Protein AF-A0A8T3X4K1-F1 (afdb_monomer_lite)

pLDDT: mean 90.36, std 9.21, range [48.78, 97.5]

Secondary structure (DSSP, 8-state):
--HHHHHHHHHHHHHHHIIIIIITGGGG-HHHHHHHHHHHHHHHHHHHHTSTT---HHHHHHHHHHHHHHHHHHHHHHHHHHHTT-S-SHHHHHHHHHHHHHHHHHHHHHHHHHHTT-TTHHHHT-HHHHHHHHHHHHHHHTTSS---HHHHHHHHHTHHHHHHHHHHHHHHSPPPHHHHHHHHTSHHHHHHTT-

Radius of gyration: 19.65 Å; chains: 1; bounding box: 55×34×70 Å

Foldseek 3Di:
DPVVVVVVVLVVVLQCCVPPPLQCLLVVDPLSCVLQVVLVVLLVCCCQQNQLVFHDLVNLLVLLVSLQVLLVSLVVLLVVCVVVVVDDDPVSSVVSNVVSVVSNVLSVVSNVCSVVVNPVSRVVRRSLVVSLVSSLCSCCSNVVDPDDPSSVCSSVVCSVVSVVVSVVVSVVDDRDPNNVVCVCPPVVNVVVVVD

Structure (mmCIF, N/CA/C/O backbone):
data_AF-A0A8T3X4K1-F1
#
_entry.id   AF-A0A8T3X4K1-F1
#
loop_
_atom_site.group_PDB
_atom_site.id
_atom_site.type_symbol
_atom_site.label_atom_id
_atom_site.label_alt_id
_atom_site.label_comp_id
_atom_site.label_asym_id
_atom_site.label_entity_id
_atom_site.label_seq_id
_atom_site.pdbx_PDB_ins_code
_atom_site.Cartn_x
_atom_site.Cartn_y
_atom_site.Cartn_z
_atom_site.occupancy
_atom_site.B_iso_or_equiv
_atom_site.auth_seq_id
_atom_site.auth_comp_id
_atom_site.auth_asym_id
_atom_site.auth_atom_id
_atom_site.pdbx_PDB_model_num
ATOM 1 N N . MET A 1 1 ? -15.014 1.260 -37.831 1.00 63.00 1 MET A N 1
ATOM 2 C CA . MET A 1 1 ? -14.119 0.472 -36.956 1.00 63.00 1 MET A CA 1
ATOM 3 C C . MET A 1 1 ? -14.631 0.631 -35.532 1.00 63.00 1 MET A C 1
ATOM 5 O O . MET A 1 1 ? -14.903 1.755 -35.125 1.00 63.00 1 MET A O 1
ATOM 9 N N . ALA A 1 2 ? -14.931 -0.470 -34.847 1.00 83.81 2 ALA A N 1
ATOM 10 C CA . ALA A 1 2 ? -15.695 -0.463 -33.601 1.00 83.81 2 ALA A CA 1
ATOM 11 C C . ALA A 1 2 ? -14.785 -0.175 -32.394 1.00 83.81 2 ALA A C 1
ATOM 13 O O . ALA A 1 2 ? -14.427 -1.084 -31.653 1.00 83.81 2 ALA A O 1
ATOM 14 N N . TRP A 1 3 ? -14.413 1.094 -32.210 1.00 93.31 3 TRP A N 1
ATOM 15 C CA . TRP A 1 3 ? -13.538 1.584 -31.130 1.00 93.31 3 TRP A CA 1
ATOM 16 C C . TRP A 1 3 ? -13.928 1.078 -29.726 1.00 93.31 3 TRP A C 1
ATOM 18 O O . TRP A 1 3 ? -13.071 0.884 -28.869 1.00 93.31 3 TRP A O 1
ATOM 28 N N . TYR A 1 4 ? -15.215 0.808 -29.488 1.00 93.62 4 TYR A N 1
ATOM 29 C CA . TYR A 1 4 ? -15.704 0.261 -28.223 1.00 93.62 4 TYR A CA 1
ATOM 30 C C . TYR A 1 4 ? -15.246 -1.187 -27.978 1.00 93.62 4 TYR A C 1
ATOM 32 O O . TYR A 1 4 ? -15.034 -1.566 -26.832 1.00 93.62 4 TYR A O 1
ATOM 40 N N . ILE A 1 5 ? -15.052 -1.993 -29.029 1.00 95.56 5 ILE A N 1
ATOM 41 C CA . ILE A 1 5 ? -14.535 -3.365 -28.904 1.00 95.56 5 ILE A CA 1
ATOM 42 C C . ILE A 1 5 ? -13.077 -3.321 -28.450 1.00 95.56 5 ILE A C 1
ATOM 44 O O . ILE A 1 5 ? -12.707 -4.028 -27.519 1.00 95.56 5 ILE A O 1
ATOM 48 N N . GLU A 1 6 ? -12.261 -2.458 -29.056 1.00 95.38 6 GLU A N 1
ATOM 49 C CA . GLU A 1 6 ? -10.859 -2.273 -28.662 1.00 95.38 6 GLU A CA 1
ATOM 50 C C . GLU A 1 6 ? -10.746 -1.777 -27.217 1.00 95.38 6 GLU A C 1
ATOM 52 O O . GLU A 1 6 ? -9.956 -2.316 -26.442 1.00 95.38 6 GLU A O 1
ATOM 57 N N . ALA A 1 7 ? -11.594 -0.822 -26.822 1.00 93.50 7 ALA A N 1
ATOM 58 C CA . ALA A 1 7 ? -11.657 -0.338 -25.447 1.00 93.50 7 ALA A CA 1
ATOM 59 C C . ALA A 1 7 ? -12.027 -1.454 -24.451 1.00 93.50 7 ALA A C 1
ATOM 61 O O . ALA A 1 7 ? -11.387 -1.583 -23.407 1.00 93.50 7 ALA A O 1
ATOM 62 N N . LEU A 1 8 ? -13.017 -2.294 -24.778 1.00 95.62 8 LEU A N 1
ATOM 63 C CA . LEU A 1 8 ? -13.414 -3.432 -23.941 1.00 95.62 8 LEU A CA 1
ATOM 64 C C . LEU A 1 8 ? -12.312 -4.493 -23.841 1.00 95.62 8 LEU A C 1
ATOM 66 O O . LEU A 1 8 ? -12.060 -5.008 -22.753 1.00 95.62 8 LEU A O 1
ATOM 70 N N . LEU A 1 9 ? -11.627 -4.800 -24.945 1.00 96.31 9 LEU A N 1
ATOM 71 C CA . LEU A 1 9 ? -10.502 -5.737 -24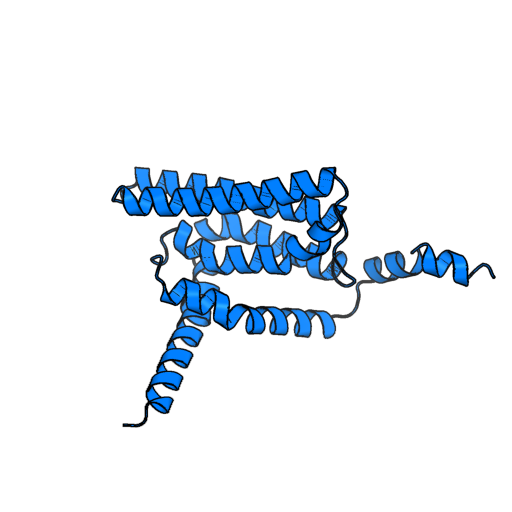.951 1.00 96.31 9 LEU A CA 1
ATOM 72 C C . LEU A 1 9 ? -9.323 -5.210 -24.130 1.00 96.31 9 LEU A C 1
ATOM 74 O O . LEU A 1 9 ? -8.716 -5.972 -23.379 1.00 96.31 9 LEU A O 1
ATOM 78 N N . PHE A 1 10 ? -9.026 -3.912 -24.226 1.00 94.88 10 PHE A N 1
ATOM 79 C CA . PHE A 1 10 ? -7.998 -3.271 -23.410 1.00 94.88 10 PHE A CA 1
ATOM 80 C C . PHE A 1 10 ? -8.358 -3.305 -21.920 1.00 94.88 10 PHE A C 1
ATOM 82 O O . PHE A 1 10 ? -7.544 -3.727 -21.101 1.00 94.88 10 PHE A O 1
ATOM 89 N N . PHE A 1 11 ? -9.595 -2.946 -21.565 1.00 95.69 11 PHE A N 1
ATOM 90 C CA . PHE A 1 11 ? -10.084 -3.031 -20.188 1.00 95.69 11 PHE A CA 1
ATOM 91 C C . PHE A 1 11 ? -10.005 -4.464 -19.641 1.00 95.69 11 PHE A C 1
ATOM 93 O O . PHE A 1 11 ? -9.522 -4.681 -18.530 1.00 95.69 11 PHE A O 1
ATOM 100 N N . TRP A 1 12 ? -10.417 -5.454 -20.438 1.00 96.38 12 TRP A N 1
ATOM 101 C CA . TRP A 1 12 ? -10.320 -6.868 -20.078 1.00 96.38 12 TRP A CA 1
ATOM 102 C C . TRP A 1 12 ? -8.871 -7.322 -19.879 1.00 96.38 12 TRP A C 1
ATOM 104 O O . TRP A 1 12 ? -8.576 -8.052 -18.931 1.00 96.38 12 TRP A O 1
ATOM 114 N N . ALA A 1 13 ? -7.951 -6.865 -20.732 1.00 95.69 13 ALA A N 1
ATOM 115 C CA . ALA A 1 13 ? -6.530 -7.148 -20.584 1.00 95.69 13 ALA A CA 1
ATOM 116 C C . ALA A 1 13 ? -5.977 -6.578 -19.268 1.00 95.69 13 ALA A C 1
ATOM 118 O O . ALA A 1 13 ? -5.295 -7.304 -18.546 1.00 95.69 13 ALA A O 1
ATOM 119 N N . LEU A 1 14 ? -6.328 -5.334 -18.915 1.00 95.62 14 LEU A N 1
ATOM 120 C CA . LEU A 1 14 ? -5.938 -4.734 -17.635 1.00 95.62 14 LEU A CA 1
ATOM 121 C C . LEU A 1 14 ? -6.525 -5.4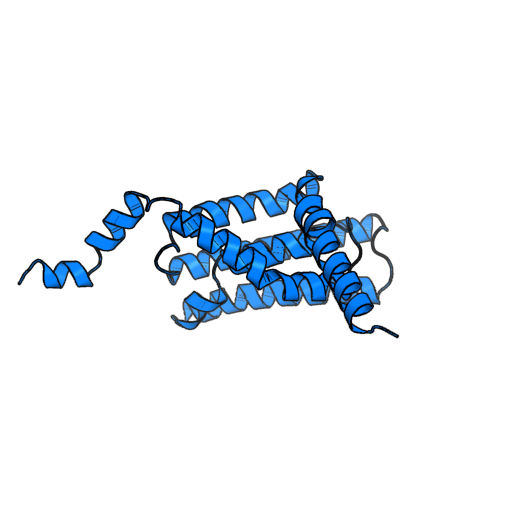96 -16.439 1.00 95.62 14 LEU A C 1
ATOM 123 O O . LEU A 1 14 ? -5.812 -5.726 -15.467 1.00 95.62 14 LEU A O 1
ATOM 127 N N . LEU A 1 15 ? -7.796 -5.913 -16.502 1.00 95.56 15 LEU A N 1
ATOM 128 C CA . LEU A 1 15 ? -8.433 -6.688 -15.430 1.00 95.56 15 LEU A CA 1
ATOM 129 C C . LEU A 1 15 ? -7.733 -8.034 -15.225 1.00 95.56 15 LEU A C 1
ATOM 131 O O . LEU A 1 15 ? -7.443 -8.430 -14.094 1.00 95.56 15 LEU A O 1
ATOM 135 N N . LYS A 1 16 ? -7.458 -8.742 -16.325 1.00 94.62 16 LYS A N 1
ATOM 136 C CA . LYS A 1 16 ? -6.752 -10.021 -16.292 1.00 94.62 16 LYS A CA 1
ATOM 137 C C . LYS A 1 16 ? -5.360 -9.851 -15.697 1.00 94.62 16 LYS A C 1
ATOM 139 O O . LYS A 1 16 ? -4.965 -10.664 -14.866 1.00 94.62 16 LYS A O 1
ATOM 144 N N . ASP A 1 17 ? -4.633 -8.820 -16.104 1.00 92.69 17 ASP A N 1
ATOM 145 C CA . ASP A 1 17 ? -3.291 -8.550 -15.599 1.00 92.69 17 ASP A CA 1
ATOM 146 C C . ASP A 1 17 ? -3.307 -8.179 -14.107 1.00 92.69 17 ASP A C 1
ATOM 148 O O . ASP A 1 17 ? -2.565 -8.755 -13.311 1.00 92.69 17 ASP A O 1
ATOM 152 N N . TRP A 1 18 ? -4.247 -7.327 -13.689 1.00 94.19 18 TRP A N 1
ATOM 153 C CA . TRP A 1 18 ? -4.467 -6.986 -12.284 1.00 94.19 18 TRP A CA 1
ATOM 154 C C . TRP A 1 18 ? -4.724 -8.226 -11.414 1.00 94.19 18 TRP A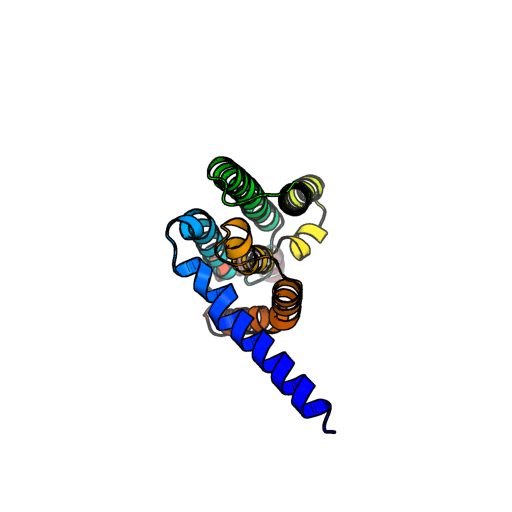 C 1
ATOM 156 O O . TRP A 1 18 ? -4.027 -8.433 -10.421 1.00 94.19 18 TRP A O 1
ATOM 166 N N . LEU A 1 19 ? -5.663 -9.093 -11.812 1.00 91.88 19 LEU A N 1
ATOM 167 C CA . LEU A 1 19 ? -6.004 -10.308 -11.063 1.00 91.88 19 LEU A CA 1
ATOM 168 C C . LEU A 1 19 ? -4.893 -11.359 -11.102 1.00 91.88 19 LEU A C 1
ATOM 170 O O . LEU A 1 19 ? -4.490 -11.891 -10.072 1.00 91.88 19 LEU A O 1
ATOM 174 N N . THR A 1 20 ? -4.438 -11.724 -12.299 1.00 86.38 20 THR A N 1
ATOM 175 C CA . THR A 1 20 ? -3.639 -12.945 -12.489 1.00 86.38 20 THR A CA 1
ATOM 176 C C . THR A 1 20 ? -2.143 -12.711 -12.378 1.00 86.38 20 THR A C 1
ATOM 178 O O . THR A 1 20 ? -1.417 -13.620 -11.969 1.00 86.38 20 THR A O 1
ATOM 181 N N . THR A 1 21 ? -1.692 -11.497 -12.690 1.00 87.31 21 THR A N 1
ATOM 182 C CA . THR A 1 21 ? -0.287 -11.113 -12.611 1.00 87.31 21 THR A CA 1
ATOM 183 C C . THR A 1 21 ? -0.038 -10.372 -11.308 1.00 87.31 21 THR A C 1
ATOM 185 O O . THR A 1 21 ? 0.674 -10.885 -10.449 1.00 87.31 21 THR A O 1
ATOM 188 N N . ILE A 1 22 ? -0.640 -9.198 -11.116 1.00 88.50 22 ILE A N 1
ATOM 189 C CA . ILE A 1 22 ? -0.265 -8.294 -10.023 1.00 88.50 22 ILE A CA 1
ATOM 190 C C . ILE A 1 22 ? -0.717 -8.843 -8.667 1.00 88.50 22 ILE A C 1
ATOM 192 O O . ILE A 1 22 ? 0.092 -8.923 -7.750 1.00 88.50 22 ILE A O 1
ATOM 196 N N . PHE A 1 23 ? -1.977 -9.263 -8.538 1.00 88.50 23 PHE A N 1
ATOM 197 C CA . PHE A 1 23 ? -2.532 -9.691 -7.252 1.00 88.50 23 PHE A CA 1
ATOM 198 C C . PHE A 1 23 ? -2.018 -11.068 -6.799 1.00 88.50 23 PHE A C 1
ATOM 200 O O . PHE A 1 23 ? -1.777 -11.270 -5.614 1.00 88.50 23 PHE A O 1
ATOM 207 N N . ILE A 1 24 ? -1.815 -12.021 -7.719 1.00 89.00 24 ILE A N 1
ATOM 208 C CA . ILE A 1 24 ? -1.443 -13.410 -7.369 1.00 89.00 24 ILE A CA 1
ATOM 209 C C . ILE A 1 24 ? 0.070 -13.624 -7.245 1.00 89.00 24 ILE A C 1
ATOM 211 O O . ILE A 1 24 ? 0.507 -14.373 -6.370 1.00 89.00 24 ILE A O 1
ATOM 215 N N . THR A 1 25 ? 0.885 -12.988 -8.093 1.00 90.75 25 THR A N 1
ATOM 216 C CA . THR A 1 25 ? 2.357 -13.113 -8.048 1.00 90.75 25 THR A CA 1
ATOM 217 C C . THR A 1 25 ? 2.965 -12.946 -6.650 1.00 90.75 25 THR A C 1
ATOM 219 O O . THR A 1 25 ? 3.813 -13.772 -6.300 1.00 90.75 25 THR A O 1
ATOM 222 N N . PRO A 1 26 ? 2.538 -11.973 -5.820 1.00 88.38 26 PRO A N 1
ATOM 223 C CA . PRO A 1 26 ? 3.098 -11.787 -4.489 1.00 88.38 26 PRO A CA 1
ATOM 224 C C . PRO A 1 26 ? 3.010 -13.036 -3.590 1.00 88.38 26 PRO A C 1
ATOM 226 O O . PRO A 1 26 ? 3.871 -13.240 -2.738 1.00 88.38 26 PRO A O 1
ATOM 229 N N . PHE A 1 27 ? 2.043 -13.925 -3.831 1.00 89.06 27 PHE A N 1
ATOM 230 C CA . PHE A 1 27 ? 1.846 -15.163 -3.069 1.00 89.06 27 PHE A CA 1
ATOM 231 C C . PHE A 1 27 ? 2.645 -16.365 -3.595 1.00 89.06 27 PHE A C 1
ATOM 233 O O . PHE A 1 27 ? 2.552 -17.456 -3.038 1.00 89.06 27 PHE A O 1
ATOM 240 N N . ARG A 1 28 ? 3.427 -16.196 -4.669 1.00 89.12 28 ARG A N 1
ATOM 241 C CA . ARG A 1 28 ? 4.212 -17.276 -5.297 1.00 89.12 28 ARG A CA 1
ATOM 242 C C . ARG A 1 28 ? 5.685 -17.303 -4.887 1.00 89.12 28 ARG A C 1
ATOM 244 O O . ARG A 1 28 ? 6.395 -18.217 -5.289 1.00 89.12 28 ARG A O 1
ATOM 251 N N . SER A 1 29 ? 6.156 -16.317 -4.121 1.00 89.44 29 SER A N 1
ATOM 252 C CA . SER A 1 29 ? 7.552 -16.231 -3.674 1.00 89.44 29 SER A CA 1
ATOM 253 C C . SER A 1 29 ? 7.639 -16.011 -2.174 1.00 89.44 29 SER A C 1
ATOM 255 O O . SER A 1 29 ? 7.034 -15.080 -1.642 1.00 89.44 29 SER A O 1
ATOM 257 N N . THR A 1 30 ? 8.462 -16.817 -1.507 1.00 90.12 30 THR A N 1
ATOM 258 C CA . THR A 1 30 ? 8.764 -16.679 -0.077 1.00 90.12 30 THR A CA 1
ATOM 259 C C . THR A 1 30 ? 9.377 -15.325 0.259 1.00 90.12 30 THR A C 1
ATOM 261 O O . THR A 1 30 ? 9.091 -14.778 1.320 1.00 90.12 30 THR A O 1
ATOM 264 N N . ASP A 1 31 ? 10.162 -14.752 -0.655 1.00 91.00 31 ASP A N 1
ATOM 265 C CA . ASP A 1 31 ? 10.787 -13.446 -0.450 1.00 91.00 31 ASP A CA 1
ATOM 266 C C . ASP A 1 31 ? 9.731 -12.343 -0.342 1.00 91.00 31 ASP A C 1
ATOM 268 O O . ASP A 1 31 ? 9.802 -11.510 0.555 1.00 91.00 31 ASP A O 1
ATOM 272 N N . MET A 1 32 ? 8.716 -12.357 -1.213 1.00 94.44 32 MET A N 1
ATOM 273 C CA . MET A 1 32 ? 7.625 -11.375 -1.168 1.00 94.44 32 MET A CA 1
ATOM 274 C C . MET A 1 32 ? 6.734 -11.572 0.062 1.00 94.44 32 MET A C 1
ATOM 276 O O . MET A 1 32 ? 6.274 -10.594 0.656 1.00 94.44 32 MET A O 1
ATOM 280 N N . LEU A 1 33 ? 6.529 -12.823 0.488 1.00 93.00 33 LEU A N 1
ATOM 281 C CA . LEU A 1 33 ? 5.764 -13.140 1.695 1.00 93.00 33 LEU A CA 1
ATOM 282 C C . LEU A 1 33 ? 6.377 -12.537 2.965 1.00 93.00 33 LEU A C 1
ATOM 284 O O . LEU A 1 33 ? 5.629 -12.231 3.890 1.00 93.00 33 LEU A O 1
ATOM 288 N N . TRP A 1 34 ? 7.691 -12.289 2.998 1.00 91.12 34 TRP A N 1
ATOM 289 C CA . TRP A 1 34 ? 8.348 -11.613 4.122 1.00 91.12 34 TRP A CA 1
ATOM 290 C C . TRP A 1 34 ? 7.738 -10.240 4.430 1.00 91.12 34 TRP A C 1
ATOM 292 O O . TRP A 1 34 ? 7.553 -9.881 5.592 1.00 91.12 34 TRP A O 1
ATOM 302 N N . LEU A 1 35 ? 7.383 -9.485 3.388 1.00 93.25 35 LEU A N 1
ATOM 303 C CA . LEU A 1 35 ? 6.694 -8.207 3.532 1.00 93.25 35 LEU A CA 1
ATOM 304 C C . LEU A 1 35 ? 5.177 -8.388 3.657 1.00 93.25 35 LEU A C 1
ATOM 306 O O . LEU A 1 35 ? 4.531 -7.715 4.456 1.00 93.25 35 LEU A O 1
ATOM 310 N N . LEU A 1 36 ? 4.597 -9.301 2.878 1.00 93.06 36 LEU A N 1
ATOM 311 C CA . LEU A 1 36 ? 3.143 -9.412 2.765 1.00 93.06 36 LEU A CA 1
ATOM 312 C C . LEU A 1 36 ? 2.475 -10.073 3.960 1.00 93.06 36 LEU A C 1
ATOM 314 O O . LEU A 1 36 ? 1.346 -9.713 4.267 1.00 93.06 36 LEU A O 1
ATOM 318 N N . VAL A 1 37 ? 3.123 -11.029 4.627 1.00 94.00 37 VAL A N 1
ATOM 319 C CA . VAL A 1 37 ? 2.530 -11.694 5.795 1.00 94.00 37 VAL A CA 1
ATOM 320 C C . VAL A 1 37 ? 2.241 -10.676 6.904 1.00 94.00 37 VAL A C 1
ATOM 322 O O . VAL A 1 37 ? 1.086 -10.608 7.320 1.00 94.00 37 VAL A O 1
ATOM 325 N N . PRO A 1 38 ? 3.195 -9.820 7.330 1.00 93.31 38 PRO A N 1
ATOM 326 C CA . PRO A 1 38 ? 2.895 -8.737 8.266 1.00 93.31 38 PRO A CA 1
ATOM 327 C C . PRO A 1 38 ? 1.765 -7.822 7.785 1.00 93.31 38 PRO A C 1
ATOM 329 O O . PRO A 1 38 ? 0.859 -7.527 8.553 1.00 93.31 38 PRO A O 1
ATOM 332 N N . VAL A 1 39 ? 1.773 -7.424 6.507 1.00 95.00 39 VAL A N 1
ATOM 333 C CA . VAL A 1 39 ? 0.746 -6.540 5.929 1.00 95.00 39 VAL A CA 1
ATOM 334 C C . VAL A 1 39 ? -0.650 -7.172 6.003 1.00 95.00 39 VAL A C 1
ATOM 336 O O . VAL A 1 39 ? -1.584 -6.532 6.480 1.00 95.00 39 VAL A O 1
ATOM 339 N N . TRP A 1 40 ? -0.802 -8.430 5.581 1.00 94.19 40 TRP A N 1
ATOM 340 C CA . TRP A 1 40 ? -2.085 -9.140 5.603 1.00 94.19 40 TRP A CA 1
ATOM 341 C C . TRP A 1 40 ? -2.565 -9.449 7.016 1.00 94.19 40 TRP A C 1
ATOM 343 O O . TRP A 1 40 ? -3.757 -9.330 7.287 1.00 94.19 40 TRP A O 1
ATOM 353 N N . VAL A 1 41 ? -1.658 -9.818 7.922 1.00 94.50 41 VAL A N 1
ATOM 354 C CA . VAL A 1 41 ? -1.994 -10.055 9.330 1.00 94.50 41 VAL A CA 1
ATOM 355 C C . VAL A 1 41 ? -2.466 -8.757 9.981 1.00 94.50 41 VAL A C 1
ATOM 357 O O . VAL A 1 41 ? -3.533 -8.737 10.591 1.00 94.50 41 VAL A O 1
ATOM 360 N N . SER A 1 42 ? -1.725 -7.660 9.806 1.00 94.44 42 SER A N 1
ATOM 361 C CA . SER A 1 42 ? -2.124 -6.346 10.314 1.00 94.44 42 SER A CA 1
ATOM 362 C C . SER A 1 42 ? -3.449 -5.891 9.724 1.00 94.44 42 SER A C 1
ATOM 364 O O . SER A 1 42 ? -4.307 -5.440 10.473 1.00 94.44 42 SER A O 1
ATOM 366 N N . TRP A 1 43 ? -3.655 -6.074 8.419 1.00 95.00 43 TRP A N 1
ATOM 367 C CA . TRP A 1 43 ? -4.935 -5.803 7.775 1.00 95.00 43 TRP A CA 1
ATOM 368 C C . TRP A 1 43 ? -6.077 -6.604 8.370 1.00 95.00 43 TRP A C 1
ATOM 370 O O . TRP A 1 43 ? -7.090 -6.015 8.714 1.00 95.00 43 TRP A O 1
ATOM 380 N N . PHE A 1 44 ? -5.916 -7.914 8.533 1.00 94.00 44 PHE A N 1
ATOM 381 C CA . PHE A 1 44 ? -6.968 -8.761 9.077 1.00 94.00 44 PHE A CA 1
ATOM 382 C C . PHE A 1 44 ? -7.373 -8.298 10.482 1.00 94.00 44 PHE A C 1
ATOM 384 O O . PHE A 1 44 ? -8.551 -8.070 10.753 1.00 94.00 44 PHE A O 1
ATOM 391 N N . PHE A 1 45 ? -6.403 -8.095 11.375 1.00 92.44 45 PHE A N 1
ATOM 392 C CA . PHE A 1 45 ? -6.716 -7.652 12.730 1.00 92.44 45 PHE A CA 1
ATOM 393 C C . PHE A 1 45 ? -7.316 -6.247 12.758 1.00 92.44 45 PHE A C 1
ATOM 395 O O . PHE A 1 45 ? -8.329 -6.031 13.423 1.00 92.44 45 PHE A O 1
ATOM 402 N N . ALA A 1 46 ? -6.732 -5.304 12.023 1.00 92.75 46 ALA A N 1
ATOM 403 C CA . ALA A 1 46 ? -7.220 -3.938 12.019 1.00 92.75 46 ALA A CA 1
ATOM 404 C C . ALA A 1 46 ? -8.601 -3.834 11.357 1.00 92.75 46 ALA A C 1
ATOM 406 O O . ALA A 1 46 ? -9.502 -3.268 11.959 1.00 92.75 46 ALA A O 1
ATOM 407 N N . GLU A 1 47 ? -8.832 -4.441 10.195 1.00 91.75 47 GLU A N 1
ATOM 408 C CA . GLU A 1 47 ? -10.117 -4.390 9.487 1.00 91.75 47 GLU A CA 1
ATOM 409 C C . GLU A 1 47 ? -11.254 -5.004 10.319 1.00 91.75 47 GLU A C 1
ATOM 411 O O . GLU A 1 47 ? -12.233 -4.323 10.618 1.00 91.75 47 GLU A O 1
ATOM 416 N N . PHE A 1 48 ? -11.107 -6.258 10.764 1.00 90.19 48 PHE A N 1
ATOM 417 C CA . PHE A 1 48 ? -12.219 -6.987 11.383 1.00 90.19 48 PHE A CA 1
ATOM 418 C C . PHE A 1 48 ? -12.452 -6.642 12.852 1.00 90.19 48 PHE A C 1
ATOM 420 O O . PHE A 1 48 ? -13.580 -6.773 13.331 1.00 90.19 48 PHE A O 1
ATOM 427 N N . PHE A 1 49 ? -11.413 -6.217 13.578 1.00 88.88 49 PHE A N 1
ATOM 428 C CA . PHE A 1 49 ? -11.502 -5.999 15.025 1.00 88.88 49 PHE A CA 1
ATOM 429 C C . PHE A 1 49 ? -11.329 -4.544 15.450 1.00 88.88 49 PHE A C 1
ATOM 431 O O . PHE A 1 49 ? -11.679 -4.229 16.580 1.00 88.88 49 PHE A O 1
ATOM 438 N N . GLN A 1 50 ? -10.793 -3.659 14.603 1.00 87.56 50 GLN A N 1
ATOM 439 C CA . GLN A 1 50 ? -10.424 -2.308 15.044 1.00 87.56 50 GLN A CA 1
ATOM 440 C C . GLN A 1 50 ? -10.994 -1.177 14.178 1.00 87.56 50 GLN A C 1
ATOM 442 O O . GLN A 1 50 ? -11.217 -0.081 14.685 1.00 87.56 50 GLN A O 1
ATOM 447 N N . GLU A 1 51 ? -11.213 -1.407 12.884 1.00 88.81 51 GLU A N 1
ATOM 448 C CA . GLU A 1 51 ? -11.608 -0.392 11.901 1.00 88.81 51 GLU A CA 1
ATOM 449 C C . GLU A 1 51 ? -13.013 -0.606 11.335 1.00 88.81 51 GLU A C 1
ATOM 451 O O . GLU A 1 51 ? -13.470 0.203 10.524 1.00 88.81 51 GLU A O 1
ATOM 456 N N . LYS A 1 52 ? -13.726 -1.639 11.794 1.00 83.31 52 LYS A N 1
ATOM 457 C CA . LYS A 1 52 ? -15.079 -1.974 11.333 1.00 83.31 52 LYS A CA 1
ATOM 458 C C . LYS A 1 52 ? -16.086 -0.827 11.488 1.00 83.31 52 LYS A C 1
ATOM 460 O O . LYS A 1 52 ? -16.983 -0.651 10.672 1.00 83.31 52 LYS A O 1
ATOM 465 N N . ILE A 1 53 ? -15.908 -0.003 12.521 1.00 80.69 53 ILE A N 1
ATOM 466 C CA . ILE A 1 53 ? -16.714 1.201 12.797 1.00 80.69 53 ILE A CA 1
ATOM 467 C C . ILE A 1 53 ? -15.990 2.510 12.439 1.00 80.69 53 ILE A C 1
ATOM 469 O O . ILE A 1 53 ? -16.461 3.601 12.763 1.00 80.69 53 ILE A O 1
ATOM 473 N N . GLY A 1 54 ? -14.845 2.410 11.764 1.00 85.00 54 GLY A N 1
ATOM 474 C CA . GLY A 1 54 ? -13.947 3.516 11.447 1.00 85.00 54 GLY A CA 1
ATOM 475 C C . GLY A 1 54 ? -12.608 3.429 12.180 1.00 85.00 54 GLY A C 1
ATOM 476 O O . GLY A 1 54 ? -12.457 2.756 13.195 1.00 85.00 54 GLY A O 1
ATOM 477 N N . THR A 1 55 ? -11.610 4.126 11.647 1.00 89.25 55 THR A N 1
ATOM 478 C CA . THR A 1 55 ? -10.225 4.057 12.125 1.00 89.25 55 THR A CA 1
ATOM 479 C C . THR A 1 55 ? -9.984 5.055 13.257 1.00 89.25 55 THR A C 1
ATOM 481 O O . THR A 1 55 ? -10.222 6.255 13.107 1.00 89.25 55 THR A O 1
ATOM 484 N N . SER A 1 56 ? -9.492 4.583 14.404 1.00 91.31 56 SER A N 1
ATOM 485 C CA . SER A 1 56 ? -9.072 5.453 15.511 1.00 91.31 56 SER A CA 1
ATOM 486 C C . SER A 1 56 ? -7.725 6.136 15.215 1.00 91.31 56 SER A C 1
ATOM 488 O O . SER A 1 56 ? -6.988 5.712 14.326 1.00 91.31 56 SER A O 1
ATOM 490 N N . MET A 1 57 ? -7.358 7.178 15.977 1.00 90.94 57 MET A N 1
ATOM 491 C CA . MET A 1 57 ? -6.022 7.798 15.847 1.00 90.94 57 MET A CA 1
ATOM 492 C C . MET A 1 57 ? -4.903 6.801 16.162 1.00 90.94 57 MET A C 1
ATOM 494 O O . MET A 1 57 ? -3.888 6.783 15.471 1.00 90.94 57 MET A O 1
ATOM 498 N N . GLY A 1 58 ? -5.100 5.972 17.194 1.00 91.25 58 GLY A N 1
ATOM 499 C CA . GLY A 1 58 ? -4.144 4.937 17.579 1.00 91.25 58 GLY A CA 1
ATOM 500 C C . GLY A 1 58 ? -3.930 3.934 16.450 1.00 91.25 58 GLY A C 1
ATOM 501 O O . GLY A 1 58 ? -2.793 3.715 16.047 1.00 91.25 58 GLY A O 1
ATOM 502 N N . ASN A 1 59 ? -5.017 3.427 15.861 1.00 92.81 59 ASN A N 1
ATOM 503 C CA . ASN A 1 59 ? -4.946 2.475 14.748 1.00 92.81 59 ASN A CA 1
ATOM 504 C C . ASN A 1 59 ? -4.289 3.109 13.518 1.00 92.81 59 ASN A C 1
ATOM 506 O O . ASN A 1 59 ? -3.397 2.513 12.927 1.00 92.81 59 ASN A O 1
ATOM 510 N N . ALA A 1 60 ? -4.658 4.348 13.173 1.00 94.25 60 ALA A N 1
ATOM 511 C CA . ALA A 1 60 ? -4.044 5.086 12.069 1.00 94.25 60 ALA A CA 1
ATOM 512 C C . ALA A 1 60 ? -2.518 5.239 12.246 1.00 94.25 60 ALA A C 1
ATOM 514 O O . ALA A 1 60 ? -1.759 5.058 11.292 1.00 94.25 60 ALA A O 1
ATOM 515 N N . LEU A 1 61 ? -2.053 5.522 13.468 1.00 94.44 61 LEU A N 1
ATOM 516 C CA . LEU A 1 61 ? -0.625 5.563 13.799 1.00 94.44 61 LEU A CA 1
ATOM 517 C C . LEU A 1 61 ? 0.033 4.178 13.713 1.00 94.44 61 LEU A C 1
ATOM 519 O O . LEU A 1 61 ? 1.135 4.063 13.178 1.00 94.44 61 LEU A O 1
ATOM 523 N N . THR A 1 62 ? -0.631 3.120 14.184 1.00 94.00 62 THR A N 1
ATOM 524 C CA . THR A 1 62 ? -0.137 1.740 14.054 1.00 94.00 62 THR A CA 1
ATOM 525 C C . THR A 1 62 ? -0.024 1.317 12.587 1.00 94.00 62 THR A C 1
ATOM 527 O O . THR A 1 62 ? 0.978 0.723 12.198 1.00 94.00 62 THR A O 1
ATOM 530 N N . ASN A 1 63 ? -0.973 1.699 11.733 1.00 95.19 63 ASN A N 1
ATOM 531 C CA . ASN A 1 63 ? -0.917 1.425 10.297 1.00 95.19 63 ASN A CA 1
ATOM 532 C C . ASN A 1 63 ? 0.266 2.128 9.621 1.00 95.19 63 ASN A C 1
ATOM 534 O O . ASN A 1 63 ? 0.886 1.567 8.717 1.00 95.19 63 ASN A O 1
ATOM 538 N N . ALA A 1 64 ? 0.640 3.323 10.089 1.00 95.19 64 ALA A N 1
ATOM 539 C CA . ALA A 1 64 ? 1.831 4.014 9.600 1.00 95.19 64 ALA A CA 1
ATOM 540 C C . ALA A 1 64 ? 3.118 3.211 9.850 1.00 95.19 64 ALA A C 1
ATOM 542 O O . ALA A 1 64 ? 4.046 3.287 9.046 1.00 95.19 64 ALA A O 1
ATOM 543 N N . VAL A 1 65 ? 3.171 2.388 10.905 1.00 95.06 65 VAL A N 1
ATOM 544 C CA . VAL A 1 65 ? 4.303 1.477 11.144 1.00 95.06 65 VAL A CA 1
ATOM 545 C C . VAL A 1 65 ? 4.430 0.461 10.010 1.00 95.06 65 VAL A C 1
ATOM 547 O O . VAL A 1 65 ? 5.544 0.199 9.566 1.00 95.06 65 VAL A O 1
ATOM 550 N N . ILE A 1 66 ? 3.316 -0.053 9.480 1.00 96.00 66 ILE A N 1
ATOM 551 C CA . ILE A 1 66 ? 3.316 -0.974 8.331 1.00 96.00 66 ILE A CA 1
ATOM 552 C C . ILE A 1 66 ? 3.816 -0.275 7.066 1.00 96.00 66 ILE A C 1
ATOM 554 O O . ILE A 1 66 ? 4.634 -0.833 6.336 1.00 96.00 66 ILE A O 1
ATOM 558 N N . VAL A 1 67 ? 3.395 0.973 6.841 1.00 96.38 67 VAL A N 1
ATOM 559 C CA . VAL A 1 67 ? 3.891 1.806 5.732 1.00 96.38 67 VAL A CA 1
ATOM 560 C C . VAL A 1 67 ? 5.405 2.003 5.824 1.00 96.38 67 VAL A C 1
ATOM 562 O O . VAL A 1 67 ? 6.132 1.769 4.855 1.00 96.38 67 VAL A O 1
ATOM 565 N N . LEU A 1 68 ? 5.895 2.400 7.000 1.00 96.81 68 LEU A N 1
ATOM 566 C CA . LEU A 1 68 ? 7.318 2.625 7.241 1.00 96.81 68 LEU A CA 1
ATOM 567 C C . LEU A 1 68 ? 8.115 1.324 7.110 1.00 96.81 68 LEU A C 1
ATOM 569 O O . LE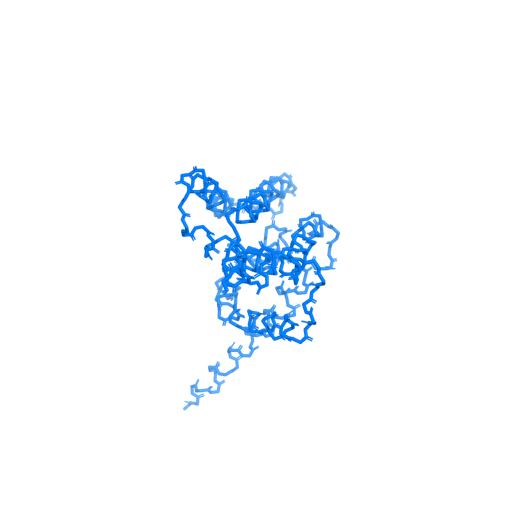U A 1 68 ? 9.120 1.302 6.400 1.00 96.81 68 LEU A O 1
ATOM 573 N N . TRP A 1 69 ? 7.638 0.227 7.700 1.00 95.75 69 TRP A N 1
ATOM 574 C CA . TRP A 1 69 ? 8.239 -1.099 7.558 1.00 95.75 69 TRP A CA 1
ATOM 575 C C . TRP A 1 69 ? 8.360 -1.509 6.092 1.00 95.75 69 TRP A C 1
ATOM 577 O O . TRP A 1 69 ? 9.445 -1.876 5.643 1.00 95.75 69 TRP A O 1
ATOM 587 N N . GLY A 1 70 ? 7.282 -1.376 5.319 1.00 95.69 70 GLY A N 1
ATOM 588 C CA . GLY A 1 70 ? 7.306 -1.722 3.907 1.00 95.69 70 GLY A CA 1
ATOM 589 C C . GLY A 1 70 ? 8.260 -0.854 3.093 1.00 95.69 70 GLY A C 1
ATOM 590 O O . GLY A 1 70 ? 8.945 -1.369 2.216 1.00 95.69 70 GLY A O 1
ATOM 591 N N . SER A 1 71 ? 8.407 0.434 3.416 1.00 96.31 71 SER A N 1
ATOM 592 C CA . SER A 1 71 ? 9.415 1.283 2.763 1.00 96.31 71 SER A CA 1
ATOM 593 C C . SER A 1 71 ? 10.860 0.856 3.082 1.00 96.31 71 SER A C 1
ATOM 595 O O . SER A 1 71 ? 11.717 0.838 2.191 1.00 96.31 71 SER A O 1
ATOM 597 N N . ILE A 1 72 ? 11.131 0.439 4.324 1.00 96.56 72 ILE A N 1
ATOM 598 C CA . ILE A 1 72 ? 12.438 -0.086 4.747 1.00 96.56 72 ILE A CA 1
ATOM 599 C C . ILE A 1 72 ? 12.720 -1.415 4.042 1.00 96.56 72 ILE A C 1
ATOM 601 O O . ILE A 1 72 ? 13.814 -1.627 3.517 1.00 96.56 72 ILE A O 1
ATOM 605 N N . ASP A 1 73 ? 11.731 -2.299 3.971 1.00 96.12 73 ASP A N 1
ATOM 606 C CA . ASP A 1 73 ? 11.880 -3.588 3.312 1.00 96.12 73 ASP A CA 1
ATOM 607 C C . ASP A 1 73 ? 12.076 -3.447 1.792 1.00 96.12 73 ASP A C 1
ATOM 609 O O . ASP A 1 73 ? 12.992 -4.045 1.223 1.00 96.12 73 ASP A O 1
ATOM 613 N N . CYS A 1 74 ? 11.319 -2.563 1.135 1.00 95.75 74 CYS A N 1
ATOM 614 C CA . CYS A 1 74 ? 11.528 -2.229 -0.274 1.00 95.75 74 CYS A CA 1
ATOM 615 C C . CYS A 1 74 ? 12.918 -1.622 -0.526 1.00 95.75 74 CYS A C 1
ATOM 617 O O . CYS A 1 74 ? 13.528 -1.900 -1.565 1.00 95.75 74 CYS A O 1
ATOM 619 N N . THR A 1 75 ? 13.451 -0.838 0.422 1.00 96.38 75 THR A N 1
ATOM 620 C CA . THR A 1 75 ? 14.839 -0.339 0.384 1.00 96.38 75 THR A CA 1
ATOM 621 C C . THR A 1 75 ? 15.826 -1.499 0.423 1.00 96.38 75 THR A C 1
ATOM 623 O O . THR A 1 75 ? 16.653 -1.638 -0.481 1.00 96.38 75 THR A O 1
ATOM 626 N N . ARG A 1 76 ? 15.703 -2.373 1.431 1.00 96.25 76 ARG A N 1
ATOM 627 C CA . ARG A 1 76 ? 16.525 -3.581 1.591 1.00 96.25 76 ARG A CA 1
ATOM 628 C C . ARG A 1 76 ? 16.516 -4.421 0.313 1.00 96.25 76 ARG A C 1
ATOM 630 O O . ARG A 1 76 ? 17.576 -4.839 -0.154 1.00 96.25 76 ARG A O 1
ATOM 637 N N . GLN A 1 77 ? 15.339 -4.664 -0.259 1.00 95.69 77 GLN A N 1
ATOM 638 C CA . GLN A 1 77 ? 15.192 -5.480 -1.459 1.00 95.69 77 GLN A CA 1
ATOM 639 C C . GLN A 1 77 ? 15.785 -4.802 -2.697 1.00 95.69 77 GLN A C 1
ATOM 641 O O . GLN A 1 77 ? 16.506 -5.444 -3.456 1.00 95.69 77 GLN A O 1
ATOM 646 N N . THR A 1 78 ? 15.564 -3.498 -2.876 1.00 94.75 78 THR A N 1
ATOM 647 C CA . THR A 1 78 ? 16.145 -2.743 -3.997 1.00 94.75 78 THR A CA 1
ATOM 648 C C . THR A 1 78 ? 17.672 -2.766 -3.949 1.00 94.75 78 THR A C 1
ATOM 650 O O . THR A 1 78 ? 18.305 -3.040 -4.967 1.00 94.75 78 THR A O 1
ATOM 653 N N . VAL A 1 79 ? 18.273 -2.575 -2.771 1.00 96.38 79 VAL A N 1
ATOM 654 C CA . VAL A 1 79 ? 19.732 -2.669 -2.589 1.00 96.38 79 VAL A CA 1
ATOM 655 C C . VAL A 1 79 ? 20.247 -4.071 -2.932 1.00 96.38 79 VAL A C 1
ATOM 657 O O . VAL A 1 79 ? 21.231 -4.195 -3.661 1.00 96.38 79 VAL A O 1
ATOM 660 N N . ARG A 1 80 ? 19.563 -5.135 -2.482 1.00 95.69 80 ARG A N 1
ATOM 661 C CA . ARG A 1 80 ? 19.922 -6.522 -2.837 1.00 95.69 80 ARG A CA 1
ATOM 662 C C . ARG A 1 80 ? 19.879 -6.764 -4.346 1.00 95.69 80 ARG A C 1
ATOM 664 O O . ARG A 1 80 ? 20.795 -7.374 -4.889 1.00 95.69 80 ARG A O 1
ATOM 671 N N . LEU A 1 81 ? 18.850 -6.268 -5.029 1.00 94.75 81 LEU A N 1
ATOM 672 C CA . LEU A 1 81 ? 18.701 -6.424 -6.478 1.00 94.75 81 LEU A CA 1
ATOM 673 C C . LEU A 1 81 ? 19.768 -5.658 -7.273 1.00 94.75 81 LEU A C 1
ATOM 675 O O . LEU A 1 81 ? 20.202 -6.139 -8.320 1.00 94.75 81 LEU A O 1
ATOM 679 N N . ILE A 1 82 ? 20.204 -4.493 -6.783 1.00 95.31 82 ILE A N 1
ATOM 680 C CA . ILE A 1 82 ? 21.329 -3.741 -7.361 1.00 95.31 82 ILE A CA 1
ATOM 681 C C . ILE A 1 82 ? 22.627 -4.537 -7.195 1.00 95.31 82 ILE A C 1
ATOM 683 O O . ILE A 1 82 ? 23.349 -4.730 -8.171 1.00 95.31 82 ILE A O 1
ATOM 687 N N . ALA A 1 83 ? 22.894 -5.057 -5.992 1.00 96.69 83 ALA A N 1
ATOM 688 C CA . ALA A 1 83 ? 24.083 -5.865 -5.716 1.00 96.69 83 ALA A CA 1
ATOM 689 C C . ALA A 1 83 ? 24.128 -7.158 -6.554 1.00 96.69 83 ALA A C 1
ATOM 691 O O . ALA A 1 83 ? 25.192 -7.559 -7.014 1.00 96.69 83 ALA A O 1
ATOM 692 N N . ALA A 1 84 ? 22.970 -7.775 -6.807 1.00 95.56 84 ALA A N 1
ATOM 693 C CA . ALA A 1 84 ? 22.834 -8.944 -7.677 1.00 95.56 84 ALA A CA 1
ATOM 694 C C . ALA A 1 84 ? 22.884 -8.611 -9.185 1.00 95.56 84 ALA A C 1
ATOM 696 O O . ALA A 1 84 ? 22.805 -9.511 -10.019 1.00 95.56 84 ALA A O 1
ATOM 697 N N . GLY A 1 85 ? 22.962 -7.330 -9.562 1.00 93.75 85 GLY A N 1
ATOM 698 C CA . GLY A 1 85 ? 22.956 -6.895 -10.959 1.00 93.75 85 GLY A CA 1
ATOM 699 C C . GLY A 1 85 ? 21.618 -7.095 -11.682 1.00 93.75 85 GLY A C 1
ATOM 700 O O . GLY A 1 85 ? 21.588 -7.046 -12.911 1.00 93.75 85 GLY A O 1
ATOM 701 N N . LEU A 1 86 ? 20.519 -7.314 -10.954 1.00 92.25 86 LEU A N 1
ATOM 702 C CA . LEU A 1 86 ? 19.175 -7.512 -11.516 1.00 92.25 86 LEU A CA 1
ATOM 703 C C . LEU A 1 86 ? 18.464 -6.186 -11.810 1.00 92.25 86 LEU A C 1
ATOM 705 O O . LEU A 1 86 ? 17.649 -6.109 -12.726 1.00 92.25 86 LEU A O 1
ATOM 709 N N . VAL A 1 87 ? 18.802 -5.129 -11.070 1.00 90.12 87 VAL A N 1
ATOM 710 C CA . VAL A 1 87 ? 18.366 -3.757 -11.355 1.00 90.12 87 VAL A CA 1
ATOM 711 C C . VAL A 1 87 ? 19.560 -2.975 -11.885 1.00 90.12 87 VAL A C 1
ATOM 713 O O . VAL A 1 87 ? 20.539 -2.754 -11.175 1.00 90.12 87 VAL A O 1
ATOM 716 N N . LYS A 1 88 ? 19.471 -2.555 -13.150 1.00 89.44 88 LYS A N 1
ATOM 717 C CA . LYS A 1 88 ? 20.511 -1.792 -13.849 1.00 89.44 88 LYS A CA 1
ATOM 718 C C . LYS A 1 88 ? 19.966 -0.451 -14.331 1.00 89.44 88 LYS A C 1
ATOM 720 O O . LYS A 1 88 ? 18.766 -0.298 -14.557 1.00 89.44 88 LYS A O 1
ATOM 725 N N . GLY A 1 89 ? 20.882 0.489 -14.549 1.00 91.12 89 GLY A N 1
ATOM 726 C CA . GLY A 1 89 ? 20.585 1.808 -15.096 1.00 91.12 89 GLY A CA 1
ATOM 727 C C . GLY A 1 89 ? 20.173 2.818 -14.026 1.00 91.12 89 GLY A C 1
ATOM 728 O O . GLY A 1 89 ? 19.259 2.589 -13.234 1.00 91.12 89 GLY A O 1
ATOM 729 N N . THR A 1 90 ? 20.836 3.972 -14.044 1.00 92.38 90 THR A N 1
ATOM 730 C CA . THR A 1 90 ? 20.669 5.048 -13.059 1.00 92.38 90 THR A CA 1
ATOM 731 C C . THR A 1 90 ? 19.218 5.514 -12.943 1.00 92.38 90 THR A C 1
ATOM 733 O O . THR A 1 90 ? 18.721 5.690 -11.836 1.00 92.38 90 THR A O 1
ATOM 736 N N . ALA A 1 91 ? 18.499 5.632 -14.064 1.00 90.25 91 ALA A N 1
ATOM 737 C CA . ALA A 1 91 ? 17.104 6.072 -14.069 1.00 90.25 91 ALA A CA 1
ATOM 738 C C . ALA A 1 91 ? 16.156 5.105 -13.331 1.00 90.25 91 ALA A C 1
ATOM 740 O O . ALA A 1 91 ? 15.315 5.553 -12.558 1.00 90.25 91 ALA A O 1
ATOM 741 N N . ASN A 1 92 ? 16.309 3.787 -13.516 1.00 87.38 92 ASN A N 1
ATOM 742 C CA . ASN A 1 92 ? 15.476 2.781 -12.841 1.00 87.38 92 ASN A CA 1
ATOM 743 C C . ASN A 1 92 ? 15.750 2.767 -11.329 1.00 87.38 92 ASN A C 1
ATOM 745 O O . ASN A 1 92 ? 14.824 2.743 -10.520 1.00 87.38 92 ASN A O 1
ATOM 749 N N . ILE A 1 93 ? 17.027 2.865 -10.946 1.00 92.25 93 ILE A N 1
ATOM 750 C CA . ILE A 1 93 ? 17.440 2.956 -9.541 1.00 92.25 93 ILE A CA 1
ATOM 751 C C . ILE A 1 93 ? 16.844 4.208 -8.883 1.00 92.25 93 ILE A C 1
ATOM 753 O O . ILE A 1 93 ? 16.210 4.096 -7.834 1.00 92.25 93 ILE A O 1
ATOM 757 N N . ILE A 1 94 ? 16.981 5.378 -9.517 1.00 93.69 94 ILE A N 1
ATOM 758 C CA . ILE A 1 94 ? 16.406 6.636 -9.018 1.00 93.69 94 ILE A CA 1
ATOM 759 C C . ILE A 1 94 ? 14.887 6.524 -8.896 1.00 93.69 94 ILE A C 1
ATOM 761 O O . ILE A 1 94 ? 14.345 6.884 -7.857 1.00 93.69 94 ILE A O 1
ATOM 765 N N . ALA A 1 95 ? 14.198 5.991 -9.909 1.00 90.50 95 ALA A N 1
ATOM 766 C CA . ALA A 1 95 ? 12.746 5.837 -9.874 1.00 90.50 95 ALA A CA 1
ATOM 767 C C . ALA A 1 95 ? 12.292 4.958 -8.696 1.00 90.50 95 ALA A C 1
ATOM 769 O O . ALA A 1 95 ? 11.385 5.340 -7.959 1.00 90.50 95 ALA A O 1
ATOM 770 N N . ARG A 1 96 ? 12.957 3.819 -8.460 1.00 91.19 96 ARG A N 1
ATOM 771 C CA . ARG A 1 96 ? 12.662 2.938 -7.318 1.00 91.19 96 ARG A CA 1
ATOM 772 C C . ARG A 1 96 ? 12.846 3.659 -5.984 1.00 91.19 96 ARG A C 1
ATOM 774 O O . ARG A 1 96 ? 11.933 3.641 -5.162 1.00 91.19 96 ARG A O 1
ATOM 781 N N . PHE A 1 97 ? 13.984 4.326 -5.782 1.00 95.06 97 PHE A N 1
ATOM 782 C CA . PHE A 1 97 ? 14.245 5.066 -4.545 1.00 95.06 97 PHE A CA 1
ATOM 783 C C . PHE A 1 97 ? 13.331 6.280 -4.364 1.00 95.06 97 PHE A C 1
ATOM 785 O O . PHE A 1 97 ? 12.950 6.571 -3.236 1.00 95.06 97 PHE A O 1
ATOM 792 N N . ALA A 1 98 ? 12.922 6.951 -5.442 1.00 94.56 98 ALA A N 1
ATOM 793 C CA . ALA A 1 98 ? 11.959 8.045 -5.380 1.00 94.56 98 ALA A CA 1
ATOM 794 C C . ALA A 1 98 ? 10.583 7.556 -4.904 1.00 94.56 98 ALA A C 1
ATOM 796 O O . ALA A 1 98 ? 9.990 8.173 -4.021 1.00 94.56 98 ALA A O 1
ATOM 797 N N . ILE A 1 99 ? 10.100 6.419 -5.423 1.00 92.25 99 ILE A N 1
ATOM 798 C CA . ILE A 1 99 ? 8.828 5.830 -4.976 1.00 92.25 99 ILE A CA 1
ATOM 799 C C . ILE A 1 99 ? 8.937 5.383 -3.513 1.00 92.25 99 ILE A C 1
ATOM 801 O O . ILE A 1 99 ? 8.065 5.705 -2.710 1.00 92.25 99 ILE A O 1
ATOM 805 N N . ILE A 1 100 ? 10.020 4.693 -3.143 1.00 95.19 100 ILE A N 1
ATOM 806 C CA . ILE A 1 100 ? 10.267 4.266 -1.757 1.00 95.19 100 ILE A CA 1
ATOM 807 C C . ILE A 1 100 ? 10.319 5.470 -0.810 1.00 95.19 100 ILE A C 1
ATOM 809 O O . ILE A 1 100 ? 9.681 5.449 0.240 1.00 95.19 100 ILE A O 1
ATOM 813 N N . GLY A 1 101 ? 11.032 6.531 -1.195 1.00 96.94 101 GLY A N 1
ATOM 814 C CA . GLY A 1 101 ? 11.090 7.785 -0.451 1.00 96.94 101 GLY A CA 1
ATOM 815 C C . GLY A 1 101 ? 9.709 8.422 -0.300 1.00 96.94 101 GLY A C 1
ATOM 816 O O . GLY A 1 101 ? 9.365 8.865 0.790 1.00 96.94 101 GLY A O 1
ATOM 817 N N . GLY A 1 102 ? 8.880 8.391 -1.346 1.00 95.25 102 GLY A N 1
ATOM 818 C CA . GLY A 1 102 ? 7.483 8.824 -1.285 1.00 95.25 102 GLY A CA 1
ATOM 819 C C . GLY A 1 102 ? 6.656 8.032 -0.267 1.00 95.25 102 GLY A C 1
ATOM 820 O O . GLY A 1 102 ? 5.971 8.636 0.556 1.00 95.25 102 GLY A O 1
ATOM 821 N N . ILE A 1 103 ? 6.768 6.698 -0.261 1.00 95.12 103 ILE A N 1
ATOM 822 C CA . ILE A 1 103 ? 6.086 5.827 0.716 1.00 95.12 103 ILE A CA 1
ATOM 823 C C . ILE A 1 103 ? 6.573 6.134 2.140 1.00 95.12 103 ILE A C 1
ATOM 825 O O . ILE A 1 103 ? 5.758 6.277 3.052 1.00 95.12 103 ILE A O 1
ATOM 829 N N . PHE A 1 104 ? 7.886 6.289 2.331 1.00 97.19 104 PHE A N 1
ATOM 830 C CA . PHE A 1 104 ? 8.474 6.634 3.626 1.00 97.19 104 PHE A CA 1
ATOM 831 C C . PHE A 1 104 ? 7.970 7.993 4.135 1.00 97.19 104 PHE A C 1
ATOM 833 O O . PHE A 1 104 ? 7.519 8.099 5.274 1.00 97.19 104 PHE A O 1
ATOM 840 N N . LEU A 1 105 ? 7.987 9.026 3.286 1.00 97.50 105 LEU A N 1
ATOM 841 C CA . LEU A 1 105 ? 7.501 10.368 3.624 1.00 97.50 105 LEU A CA 1
ATOM 842 C C . LEU A 1 105 ? 6.003 10.381 3.928 1.00 97.50 105 LEU A C 1
ATOM 844 O O . LEU A 1 105 ? 5.571 11.099 4.829 1.00 97.50 105 LEU A O 1
ATOM 848 N N . TYR A 1 106 ? 5.212 9.584 3.213 1.00 95.62 106 TYR A N 1
ATOM 849 C CA . TYR A 1 106 ? 3.791 9.405 3.494 1.00 95.62 106 TYR A CA 1
ATOM 850 C C . TYR A 1 106 ? 3.572 8.764 4.874 1.00 95.62 106 TYR A C 1
ATOM 852 O O . TYR A 1 106 ? 2.851 9.332 5.697 1.00 95.62 106 TYR A O 1
ATOM 860 N N . GLY A 1 107 ? 4.268 7.664 5.184 1.00 95.94 107 GLY A N 1
ATOM 861 C CA . GLY A 1 107 ? 4.223 7.041 6.512 1.00 95.94 107 GLY A CA 1
ATOM 862 C C . GLY A 1 107 ? 4.649 8.004 7.624 1.00 95.94 107 GLY A C 1
ATOM 863 O O . GLY A 1 107 ? 3.950 8.156 8.626 1.00 95.94 107 GLY A O 1
ATOM 864 N N . PHE A 1 108 ? 5.746 8.735 7.419 1.00 97.44 108 PHE A N 1
ATOM 865 C CA . PHE A 1 108 ? 6.229 9.741 8.366 1.00 97.44 108 PHE A CA 1
ATOM 866 C C . PHE A 1 108 ? 5.224 10.884 8.562 1.00 97.44 108 PHE A C 1
ATOM 868 O O . PHE A 1 108 ? 5.012 11.343 9.683 1.00 97.44 108 PHE A O 1
ATOM 875 N N . THR A 1 109 ? 4.562 11.321 7.489 1.00 97.19 109 THR A N 1
ATOM 876 C CA . THR A 1 109 ? 3.532 12.366 7.539 1.00 97.19 109 THR A CA 1
ATOM 877 C C . THR A 1 109 ? 2.335 11.922 8.375 1.00 97.19 109 THR A C 1
ATOM 879 O O . THR A 1 109 ? 1.841 12.716 9.173 1.00 97.19 109 THR A O 1
ATOM 882 N N . ILE A 1 110 ? 1.898 10.662 8.262 1.00 96.38 110 ILE A N 1
ATOM 883 C CA . ILE A 1 110 ? 0.840 10.111 9.125 1.00 96.38 110 ILE A CA 1
ATOM 884 C C . ILE A 1 110 ? 1.269 10.168 10.592 1.00 96.38 110 ILE A C 1
ATOM 886 O O . ILE A 1 110 ? 0.506 10.653 11.426 1.00 96.38 110 ILE A O 1
ATOM 890 N N . VAL A 1 111 ? 2.497 9.740 10.907 1.00 96.69 111 VAL A N 1
ATOM 891 C CA . VAL A 1 111 ? 3.031 9.796 12.278 1.00 96.69 111 VAL A CA 1
ATOM 892 C C . VAL A 1 111 ? 3.058 11.231 12.803 1.00 96.69 111 VAL A C 1
ATOM 894 O O . VAL A 1 111 ? 2.561 11.510 13.893 1.00 96.69 111 VAL A O 1
ATOM 897 N N . PHE A 1 112 ? 3.582 12.163 12.010 1.00 97.19 112 PHE A N 1
ATOM 898 C CA . PHE A 1 112 ? 3.692 13.571 12.379 1.00 97.19 112 PHE A CA 1
ATOM 899 C C . PHE A 1 112 ? 2.328 14.242 12.593 1.00 97.19 112 PHE A C 1
ATOM 901 O O . PHE A 1 112 ? 2.124 14.957 13.576 1.00 97.19 112 PHE A O 1
ATOM 908 N N . LEU A 1 113 ? 1.376 14.012 11.688 1.00 96.50 113 LEU A N 1
ATOM 909 C CA . LEU A 1 113 ? 0.018 14.539 11.810 1.00 96.50 113 LEU A CA 1
ATOM 910 C C . LEU A 1 113 ? -0.742 13.884 12.967 1.00 96.50 113 LEU A C 1
ATOM 912 O O . LEU A 1 113 ? -1.493 14.570 13.661 1.00 96.50 113 LEU A O 1
ATOM 916 N N . GLY A 1 114 ? -0.514 12.593 13.213 1.00 94.25 114 GLY A N 1
ATOM 917 C CA . GLY A 1 114 ? -1.090 11.876 14.344 1.00 94.25 114 GLY A CA 1
ATOM 918 C C . GLY A 1 114 ? -0.576 12.374 15.686 1.00 94.25 114 GLY A C 1
ATOM 919 O O . GLY A 1 114 ? -1.380 12.594 16.586 1.00 94.25 114 GLY A O 1
ATOM 920 N N . TRP A 1 115 ? 0.722 12.678 15.792 1.00 94.25 115 TRP A N 1
ATOM 921 C CA . TRP A 1 115 ? 1.295 13.349 16.965 1.00 94.25 115 TRP A CA 1
ATOM 922 C C . TRP A 1 115 ? 0.617 14.697 17.245 1.00 94.25 115 TRP A C 1
ATOM 924 O O . TRP A 1 115 ? 0.407 15.077 18.393 1.00 94.25 115 TRP A O 1
ATOM 934 N N . ARG A 1 116 ? 0.237 15.423 16.188 1.00 95.31 116 ARG A N 1
ATOM 935 C CA . ARG A 1 116 ? -0.489 16.700 16.283 1.00 95.31 116 ARG A CA 1
ATOM 936 C C . ARG A 1 116 ? -1.996 16.548 16.507 1.00 95.31 116 ARG A C 1
ATOM 938 O O . ARG A 1 116 ? -2.695 17.556 16.522 1.00 95.31 116 ARG A O 1
ATOM 945 N N . GLY A 1 117 ? -2.510 15.326 16.645 1.00 93.56 117 GLY A N 1
ATOM 946 C CA . GLY A 1 117 ? -3.938 15.083 16.847 1.00 93.56 117 GLY A CA 1
ATOM 947 C C . GLY A 1 117 ? -4.806 15.401 15.623 1.00 93.56 117 GLY A C 1
ATOM 948 O O . GLY A 1 117 ? -5.996 15.659 15.775 1.00 93.56 117 GLY A O 1
ATOM 949 N N . ASN A 1 118 ? -4.246 15.418 14.408 1.00 95.12 118 ASN A N 1
ATOM 950 C CA . ASN A 1 118 ? -5.011 15.779 13.215 1.00 95.12 118 ASN A CA 1
ATOM 951 C C . ASN A 1 118 ? -5.902 14.623 12.737 1.00 95.12 118 ASN A C 1
ATOM 953 O O . ASN A 1 118 ? -5.423 13.634 12.190 1.00 95.12 118 ASN A O 1
ATOM 957 N N . GLU A 1 119 ? -7.212 14.809 12.855 1.00 93.50 119 GLU A N 1
ATOM 958 C CA . GLU A 1 119 ? -8.267 13.861 12.478 1.00 93.50 119 GLU A CA 1
ATOM 959 C C . GLU A 1 119 ? -8.206 13.356 11.024 1.00 93.50 119 GLU A C 1
ATOM 961 O O . GLU A 1 119 ? -8.744 12.288 10.721 1.00 93.50 119 GLU A O 1
ATOM 966 N N . ILE A 1 120 ? -7.525 14.067 10.113 1.00 94.00 120 ILE A N 1
ATOM 967 C CA . ILE A 1 120 ? -7.366 13.624 8.720 1.00 94.00 120 ILE A CA 1
ATOM 968 C C . ILE A 1 120 ? -6.698 12.247 8.619 1.00 94.00 120 ILE A C 1
ATOM 970 O O . ILE A 1 120 ? -7.021 11.485 7.705 1.00 94.00 120 ILE A O 1
ATOM 974 N N . ILE A 1 121 ? -5.822 11.893 9.571 1.00 93.81 121 ILE A N 1
ATOM 975 C CA . ILE A 1 121 ? -5.090 10.622 9.523 1.00 93.81 121 ILE A CA 1
ATOM 976 C C . ILE A 1 121 ? -6.013 9.409 9.619 1.00 93.81 121 ILE A C 1
ATOM 978 O O . ILE A 1 121 ? -5.719 8.387 9.013 1.00 93.81 121 ILE A O 1
ATOM 982 N N . LYS A 1 122 ? -7.173 9.537 10.278 1.00 92.69 122 LYS A N 1
ATOM 983 C CA . LYS A 1 122 ? -8.174 8.461 10.359 1.00 92.69 122 LYS A CA 1
ATOM 984 C C . LYS A 1 122 ? -8.712 8.067 8.985 1.00 92.69 122 LYS A C 1
ATOM 986 O O . LYS A 1 122 ? -9.156 6.943 8.794 1.00 92.69 122 LYS A O 1
ATOM 991 N N . LYS A 1 123 ? -8.691 9.000 8.028 1.00 90.88 123 LYS A N 1
ATOM 992 C CA . LYS A 1 123 ? -9.148 8.764 6.655 1.00 90.88 123 LYS A CA 1
ATOM 993 C C . LYS A 1 123 ? -8.019 8.292 5.756 1.00 90.88 123 LYS A C 1
ATOM 995 O O . LYS A 1 123 ? -8.227 7.374 4.986 1.00 90.88 123 LYS A O 1
ATOM 1000 N N . VAL A 1 124 ? -6.848 8.922 5.849 1.00 91.31 124 VAL A N 1
ATOM 1001 C CA . VAL A 1 124 ? -5.748 8.654 4.908 1.00 91.31 124 VAL A CA 1
ATOM 1002 C C . VAL A 1 124 ? -4.853 7.494 5.317 1.00 91.31 124 VAL A C 1
ATOM 1004 O O . VAL A 1 124 ? -4.033 7.089 4.511 1.00 91.31 124 VAL A O 1
ATOM 1007 N N . ALA A 1 125 ? -4.947 6.994 6.551 1.00 93.81 125 ALA A N 1
ATOM 1008 C CA . ALA A 1 125 ? -4.111 5.906 7.060 1.00 93.81 125 ALA A CA 1
ATOM 1009 C C . ALA A 1 125 ? -4.917 4.630 7.337 1.00 93.81 125 ALA A C 1
ATOM 1011 O O . ALA A 1 125 ? -4.566 3.864 8.235 1.00 93.81 125 ALA A O 1
ATOM 1012 N N . ARG A 1 126 ? -6.016 4.403 6.606 1.00 94.19 126 ARG A N 1
ATOM 1013 C CA . ARG A 1 126 ? -6.794 3.165 6.738 1.00 94.19 126 ARG A CA 1
ATOM 1014 C C . ARG A 1 126 ? -5.969 1.975 6.278 1.00 94.19 126 ARG A C 1
ATOM 1016 O O . ARG A 1 126 ? -5.384 2.001 5.192 1.00 94.19 126 ARG A O 1
ATOM 1023 N N . ILE A 1 127 ? -5.965 0.903 7.066 1.00 94.75 127 ILE A N 1
ATOM 1024 C CA . ILE A 1 127 ? -5.133 -0.268 6.770 1.00 94.75 127 ILE A CA 1
ATOM 1025 C C . ILE A 1 127 ? -5.481 -0.904 5.419 1.00 94.75 127 ILE A C 1
ATOM 1027 O O . ILE A 1 127 ? -4.600 -1.388 4.715 1.00 94.75 127 ILE A O 1
ATOM 1031 N N . ARG A 1 128 ? -6.756 -0.848 5.011 1.00 94.44 128 ARG A N 1
ATOM 1032 C CA . ARG A 1 128 ? -7.248 -1.363 3.724 1.00 94.44 128 ARG A CA 1
ATOM 1033 C C . ARG A 1 128 ? -6.504 -0.754 2.535 1.00 94.44 128 ARG A C 1
ATOM 1035 O O . ARG A 1 128 ? -6.132 -1.463 1.602 1.00 94.44 128 ARG A O 1
ATOM 1042 N N . GLU A 1 129 ? -6.282 0.557 2.582 1.00 92.69 129 GLU A N 1
ATOM 1043 C CA . GLU A 1 129 ? -5.607 1.319 1.528 1.00 92.69 129 GLU A CA 1
ATOM 1044 C C . GLU A 1 129 ? -4.114 0.996 1.504 1.00 92.69 129 GLU A C 1
ATOM 1046 O O . GLU A 1 129 ? -3.557 0.684 0.451 1.00 92.69 129 GLU A O 1
ATOM 1051 N N . VAL A 1 130 ? -3.490 0.985 2.685 1.00 93.06 130 VAL A N 1
ATOM 1052 C CA . VAL A 1 130 ? -2.079 0.621 2.865 1.00 93.06 130 VAL A CA 1
ATOM 1053 C C . VAL A 1 130 ? -1.805 -0.775 2.302 1.00 93.06 130 VAL A C 1
ATOM 1055 O O . VAL A 1 130 ? -0.891 -0.960 1.496 1.00 93.06 130 VAL A O 1
ATOM 1058 N N . THR A 1 131 ? -2.630 -1.750 2.674 1.00 94.38 131 THR A N 1
ATOM 1059 C CA . THR A 1 131 ? -2.509 -3.138 2.223 1.00 94.38 131 THR A CA 1
ATOM 1060 C C . THR A 1 131 ? -2.674 -3.264 0.726 1.00 94.38 131 THR A C 1
ATOM 1062 O O . THR A 1 131 ? -1.854 -3.920 0.085 1.00 94.38 131 THR A O 1
ATOM 1065 N N . TYR A 1 132 ? -3.674 -2.598 0.147 1.00 94.25 132 TYR A N 1
ATOM 1066 C CA . TYR A 1 132 ? -3.864 -2.608 -1.296 1.00 94.25 132 TYR A CA 1
ATOM 1067 C C . TYR A 1 132 ? -2.614 -2.134 -2.043 1.00 94.25 132 TYR A C 1
ATOM 1069 O O . TYR A 1 132 ? -2.138 -2.815 -2.952 1.00 94.25 132 TYR A O 1
ATOM 1077 N N . VAL A 1 133 ? -2.043 -0.999 -1.627 1.00 92.38 133 VAL A N 1
ATOM 1078 C CA . VAL A 1 133 ? -0.835 -0.445 -2.252 1.00 92.38 133 VAL A CA 1
ATOM 1079 C C . VAL A 1 133 ? 0.319 -1.443 -2.180 1.00 92.38 133 VAL A C 1
ATOM 1081 O O . VAL A 1 133 ? 0.965 -1.701 -3.196 1.00 92.38 133 VAL A O 1
ATOM 1084 N N . PHE A 1 134 ? 0.568 -2.065 -1.026 1.00 93.44 134 PHE A N 1
ATOM 1085 C CA . PHE A 1 134 ? 1.637 -3.060 -0.935 1.00 93.44 134 PHE A CA 1
ATOM 1086 C C . PHE A 1 134 ? 1.363 -4.286 -1.805 1.00 93.44 134 PHE A C 1
ATOM 1088 O O . PHE A 1 134 ? 2.229 -4.667 -2.587 1.00 93.44 134 PHE A O 1
ATOM 1095 N N . VAL A 1 135 ? 0.164 -4.864 -1.761 1.00 92.75 135 VAL A N 1
ATOM 1096 C CA . VAL A 1 135 ? -0.172 -6.030 -2.596 1.00 92.75 135 VAL A CA 1
ATOM 1097 C C . VAL A 1 135 ? 0.049 -5.730 -4.084 1.00 92.75 135 VAL A C 1
ATOM 1099 O O . VAL A 1 135 ? 0.571 -6.579 -4.802 1.00 92.75 135 VAL A O 1
ATOM 1102 N N . MET A 1 136 ? -0.261 -4.512 -4.539 1.00 92.94 136 MET A N 1
ATOM 1103 C CA . MET A 1 136 ? -0.067 -4.104 -5.934 1.00 92.94 136 MET A CA 1
ATOM 1104 C C . MET A 1 136 ? 1.394 -3.852 -6.319 1.00 92.94 136 MET A C 1
ATOM 1106 O O . MET A 1 136 ? 1.809 -4.197 -7.425 1.00 92.94 136 MET A O 1
ATOM 1110 N N . PHE A 1 137 ? 2.191 -3.250 -5.435 1.00 90.50 137 PHE A N 1
ATOM 1111 C CA . PHE A 1 137 ? 3.532 -2.781 -5.795 1.00 90.50 137 PHE A CA 1
ATOM 1112 C C . PHE A 1 137 ? 4.678 -3.671 -5.299 1.00 90.50 137 PHE A C 1
ATOM 1114 O O . PHE A 1 137 ? 5.784 -3.579 -5.837 1.00 90.50 137 PHE A O 1
ATOM 1121 N N . VAL A 1 138 ? 4.448 -4.580 -4.346 1.00 93.69 138 VAL A N 1
ATOM 1122 C CA . VAL A 1 138 ? 5.471 -5.536 -3.881 1.00 93.69 138 VAL A CA 1
ATOM 1123 C C . VAL A 1 138 ? 6.110 -6.322 -5.035 1.00 93.69 138 VAL A C 1
ATOM 1125 O O . VAL A 1 138 ? 7.341 -6.325 -5.113 1.00 93.69 138 VAL A O 1
ATOM 1128 N N . PRO A 1 139 ? 5.359 -6.908 -5.990 1.00 93.00 139 PRO A N 1
ATOM 1129 C CA . PRO A 1 139 ? 5.957 -7.640 -7.111 1.00 93.00 139 PRO A CA 1
ATOM 1130 C C . PRO A 1 139 ? 6.934 -6.808 -7.948 1.00 93.00 139 PRO A C 1
ATOM 1132 O O . PRO A 1 139 ? 7.917 -7.336 -8.469 1.00 93.00 139 PRO A O 1
ATOM 1135 N N . ILE A 1 140 ? 6.699 -5.499 -8.045 1.00 90.44 140 ILE A N 1
ATOM 1136 C CA . ILE A 1 140 ? 7.565 -4.566 -8.770 1.00 90.44 140 ILE A CA 1
ATOM 1137 C C . ILE A 1 140 ? 8.864 -4.333 -7.992 1.00 90.44 140 ILE A C 1
ATOM 1139 O O . ILE A 1 140 ? 9.965 -4.444 -8.549 1.00 90.44 140 ILE A O 1
ATOM 1143 N N . PHE A 1 141 ? 8.765 -4.052 -6.689 1.00 91.62 141 PHE A N 1
ATOM 1144 C CA . PHE A 1 141 ? 9.942 -3.841 -5.841 1.00 91.62 141 PHE A CA 1
ATOM 1145 C C . PHE A 1 141 ? 10.817 -5.085 -5.750 1.00 91.62 141 PHE A C 1
ATOM 1147 O O . PHE A 1 141 ? 12.040 -4.969 -5.794 1.00 91.62 141 PHE A O 1
ATOM 1154 N N . TYR A 1 142 ? 10.197 -6.261 -5.750 1.00 94.12 142 TYR A N 1
ATOM 1155 C CA . TYR A 1 142 ? 10.873 -7.552 -5.761 1.00 94.12 142 TYR A CA 1
ATOM 1156 C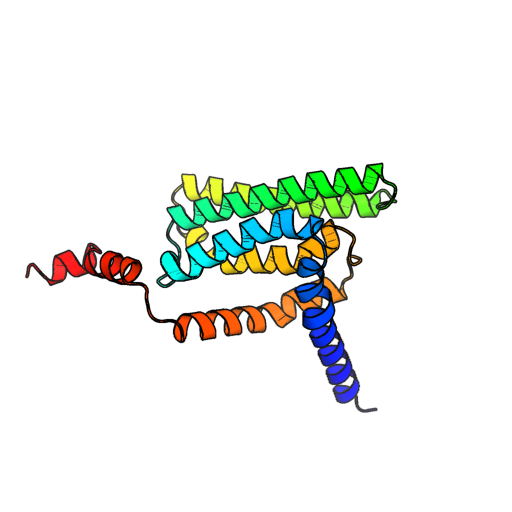 C . TYR A 1 142 ? 11.340 -7.995 -7.154 1.00 94.12 142 TYR A C 1
ATOM 1158 O O . TYR A 1 142 ? 11.960 -9.047 -7.275 1.00 94.12 142 TYR A O 1
ATOM 1166 N N . ASN A 1 143 ? 11.110 -7.179 -8.191 1.00 92.31 143 ASN A N 1
ATOM 1167 C CA . ASN A 1 143 ? 11.499 -7.447 -9.580 1.00 92.31 143 ASN A CA 1
ATOM 1168 C C . ASN A 1 143 ? 10.887 -8.737 -10.156 1.00 92.31 143 ASN A C 1
ATOM 1170 O O . ASN A 1 143 ? 11.433 -9.317 -11.091 1.00 92.31 143 ASN A O 1
ATOM 1174 N N . ALA A 1 144 ? 9.750 -9.174 -9.606 1.00 92.50 144 ALA A N 1
ATOM 1175 C CA . ALA A 1 144 ? 8.954 -10.273 -10.143 1.00 92.50 144 ALA A CA 1
ATOM 1176 C C . ALA A 1 144 ? 8.172 -9.833 -11.391 1.00 92.50 144 ALA A C 1
ATOM 1178 O O . ALA A 1 144 ? 7.941 -10.639 -12.288 1.00 92.50 144 ALA A O 1
ATOM 1179 N N . ILE A 1 145 ? 7.803 -8.548 -11.461 1.00 91.75 145 ILE A N 1
ATOM 1180 C CA . ILE A 1 145 ? 7.201 -7.918 -12.642 1.00 91.75 145 ILE A CA 1
ATOM 1181 C C . ILE A 1 145 ? 7.856 -6.552 -12.910 1.00 91.75 145 ILE A C 1
ATOM 1183 O O . ILE A 1 145 ? 8.289 -5.882 -11.966 1.00 91.75 145 ILE A O 1
ATOM 1187 N N . PRO A 1 146 ? 7.944 -6.100 -14.174 1.00 88.81 146 PRO A N 1
ATOM 1188 C CA . PRO A 1 146 ? 8.467 -4.773 -14.489 1.00 88.81 146 PRO A CA 1
ATOM 1189 C C . PRO A 1 146 ? 7.496 -3.668 -14.046 1.00 88.81 146 PRO A C 1
ATOM 1191 O O . PRO A 1 146 ? 6.285 -3.857 -14.054 1.00 88.81 146 PRO A O 1
ATOM 1194 N N . LEU A 1 147 ? 7.997 -2.476 -13.714 1.00 86.81 147 LEU A N 1
ATOM 1195 C CA . LEU A 1 147 ? 7.134 -1.303 -13.532 1.00 86.81 147 LEU A CA 1
ATOM 1196 C C . LEU A 1 147 ? 6.692 -0.790 -14.909 1.00 86.81 147 LEU A C 1
ATOM 1198 O O . LEU A 1 147 ? 7.527 -0.344 -15.693 1.00 86.81 147 LEU A O 1
ATOM 1202 N N . THR A 1 148 ? 5.393 -0.840 -15.202 1.00 89.81 148 THR A N 1
ATOM 1203 C CA . THR A 1 148 ? 4.815 -0.312 -16.447 1.00 89.81 148 THR A CA 1
ATOM 1204 C C . THR A 1 148 ? 3.648 0.617 -16.132 1.00 89.81 148 THR A C 1
ATOM 1206 O O . THR A 1 148 ? 3.012 0.489 -15.083 1.00 89.81 148 THR A O 1
ATOM 1209 N N . TRP A 1 149 ? 3.331 1.536 -17.049 1.00 90.06 149 TRP A N 1
ATOM 1210 C CA . TRP A 1 149 ? 2.147 2.389 -16.913 1.00 90.06 149 TRP A CA 1
ATOM 1211 C C . TRP A 1 149 ? 0.854 1.578 -16.827 1.00 90.06 149 TRP A C 1
ATOM 1213 O O . TRP A 1 149 ? -0.027 1.941 -16.056 1.00 90.06 149 TRP A O 1
ATOM 1223 N N . ASN A 1 150 ? 0.769 0.447 -17.533 1.00 92.06 150 ASN A N 1
ATOM 1224 C CA . ASN A 1 150 ? -0.391 -0.439 -17.467 1.00 92.06 150 ASN A CA 1
ATOM 1225 C C . ASN A 1 150 ? -0.606 -0.986 -16.053 1.00 92.06 150 ASN A C 1
ATOM 1227 O O . ASN A 1 150 ? -1.742 -0.998 -15.594 1.00 92.06 150 ASN A O 1
ATOM 1231 N N . HIS A 1 151 ? 0.460 -1.351 -15.332 1.00 91.12 151 HIS A N 1
ATOM 1232 C CA . HIS A 1 151 ? 0.342 -1.813 -13.944 1.00 91.12 151 HIS A CA 1
ATOM 1233 C C . HIS A 1 151 ? -0.176 -0.710 -13.014 1.00 91.12 151 HIS A C 1
ATOM 1235 O O . HIS A 1 151 ? -1.040 -0.963 -12.177 1.00 91.12 151 HIS A O 1
ATOM 1241 N N . VAL A 1 152 ? 0.307 0.526 -13.182 1.00 91.00 152 VAL A N 1
ATOM 1242 C CA . VAL A 1 152 ? -0.157 1.679 -12.390 1.00 91.00 152 VAL A CA 1
ATOM 1243 C C . VAL A 1 152 ? -1.623 1.992 -12.694 1.00 91.00 152 VAL A C 1
ATOM 1245 O O . VAL A 1 152 ? -2.423 2.149 -11.774 1.00 91.00 152 VAL A O 1
ATOM 1248 N N . ILE A 1 153 ? -1.993 2.035 -13.978 1.00 93.75 153 ILE A N 1
ATOM 1249 C CA . ILE A 1 153 ? -3.372 2.271 -14.419 1.00 93.75 153 ILE A CA 1
ATOM 1250 C C . ILE A 1 153 ? -4.290 1.170 -13.888 1.00 93.75 153 ILE A C 1
ATOM 1252 O O . ILE A 1 153 ? -5.340 1.482 -13.338 1.00 93.75 153 ILE A O 1
ATOM 1256 N N . ALA A 1 154 ? -3.890 -0.098 -13.997 1.00 94.50 154 ALA A N 1
ATOM 1257 C CA . ALA A 1 154 ? -4.658 -1.229 -13.496 1.00 94.50 154 ALA A CA 1
ATOM 1258 C C . ALA A 1 154 ? -4.860 -1.149 -11.973 1.00 94.50 154 ALA A C 1
ATOM 1260 O O . ALA A 1 154 ? -5.986 -1.287 -11.498 1.00 94.50 154 ALA A O 1
ATOM 1261 N N . ALA A 1 155 ? -3.804 -0.845 -11.210 1.00 92.81 155 ALA A N 1
ATOM 1262 C CA . ALA A 1 155 ? -3.899 -0.674 -9.762 1.00 92.81 155 ALA A CA 1
ATOM 1263 C C . ALA A 1 155 ? -4.861 0.463 -9.369 1.00 92.81 155 ALA A C 1
ATOM 1265 O O . ALA A 1 155 ? -5.630 0.311 -8.425 1.00 92.81 155 ALA A O 1
ATOM 1266 N N . ILE A 1 156 ? -4.875 1.586 -10.089 1.00 94.69 156 ILE A N 1
ATOM 1267 C CA . ILE A 1 156 ? -5.803 2.693 -9.800 1.00 94.69 156 ILE A CA 1
ATOM 1268 C C . ILE A 1 156 ? -7.234 2.331 -10.218 1.00 94.69 156 ILE A C 1
ATOM 1270 O O . ILE A 1 156 ? -8.171 2.494 -9.438 1.00 94.69 156 ILE A O 1
ATOM 1274 N N . LEU A 1 157 ? -7.408 1.818 -11.437 1.00 96.38 157 LEU A N 1
ATOM 1275 C CA . LEU A 1 157 ? -8.715 1.553 -12.039 1.00 96.38 157 LEU A CA 1
ATOM 1276 C C . LEU A 1 157 ? -9.497 0.464 -11.294 1.00 96.38 157 LEU A C 1
ATOM 1278 O O . LEU A 1 157 ? -10.715 0.571 -11.167 1.00 96.38 157 LEU A O 1
ATOM 1282 N N . PHE A 1 158 ? -8.809 -0.561 -10.782 1.00 96.12 158 PHE A N 1
ATOM 1283 C CA . PHE A 1 158 ? -9.432 -1.679 -10.067 1.00 96.12 158 PHE A CA 1
ATOM 1284 C C . PHE A 1 158 ? -9.392 -1.552 -8.541 1.00 96.12 158 PHE A C 1
ATOM 1286 O O . PHE A 1 158 ? -9.939 -2.411 -7.848 1.00 96.12 158 PHE A O 1
ATOM 1293 N N . PHE A 1 159 ? -8.857 -0.451 -7.999 1.00 95.00 159 PHE A N 1
ATOM 1294 C CA . PHE A 1 159 ? -8.957 -0.165 -6.566 1.00 95.00 159 PHE A CA 1
ATOM 1295 C C . PHE A 1 159 ? -10.410 -0.178 -6.050 1.00 95.00 159 PHE A C 1
ATOM 1297 O O . PHE A 1 159 ? -10.654 -0.832 -5.035 1.00 95.00 159 PHE A O 1
ATOM 1304 N N . PRO A 1 160 ? -11.406 0.429 -6.736 1.00 95.81 160 PRO A N 1
ATOM 1305 C CA . PRO A 1 160 ? -12.801 0.355 -6.298 1.00 95.81 160 PRO A CA 1
ATOM 1306 C C . PRO A 1 160 ? -13.348 -1.075 -6.240 1.00 95.81 160 PRO A C 1
ATOM 1308 O O . PRO A 1 160 ? -14.145 -1.383 -5.359 1.00 95.81 160 PRO A O 1
ATOM 1311 N N . VAL A 1 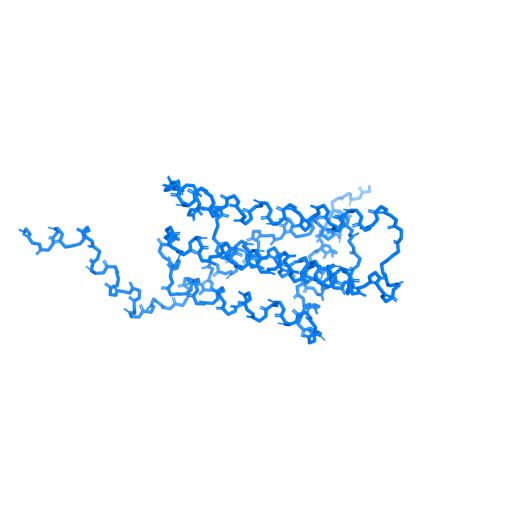161 ? -12.906 -1.960 -7.144 1.00 94.44 161 VAL A N 1
ATOM 1312 C CA . VAL A 1 161 ? -13.325 -3.371 -7.164 1.00 94.44 161 VAL A CA 1
ATOM 1313 C C . VAL A 1 161 ? -12.779 -4.103 -5.942 1.00 94.44 161 VAL A C 1
ATOM 1315 O O . VAL A 1 161 ? -13.541 -4.769 -5.244 1.00 94.44 161 VAL A O 1
ATOM 1318 N N . PHE A 1 162 ? -11.487 -3.934 -5.642 1.00 94.19 162 PHE A N 1
ATOM 1319 C CA . PHE A 1 162 ? -10.887 -4.463 -4.415 1.00 94.19 162 PHE A CA 1
ATOM 1320 C C . PHE A 1 162 ? -11.602 -3.935 -3.171 1.00 94.19 162 PHE A C 1
ATOM 1322 O O . PHE A 1 162 ? -12.019 -4.711 -2.314 1.00 94.19 162 PHE A O 1
ATOM 1329 N N . TYR A 1 163 ? -11.787 -2.616 -3.094 1.00 93.19 163 TYR A N 1
ATOM 1330 C CA . TYR A 1 163 ? -12.413 -1.969 -1.950 1.00 93.19 163 TYR A CA 1
ATOM 1331 C C . TYR A 1 163 ? -13.831 -2.490 -1.717 1.00 93.19 163 TYR A C 1
ATOM 1333 O O . TYR A 1 163 ? -14.183 -2.825 -0.588 1.00 93.19 163 TYR A O 1
ATOM 1341 N N . TYR A 1 164 ? -14.627 -2.592 -2.783 1.00 94.94 164 TYR A N 1
ATOM 1342 C CA . TYR A 1 164 ? -15.987 -3.114 -2.719 1.00 94.94 164 TYR A CA 1
ATOM 1343 C C . TYR A 1 164 ? -16.019 -4.584 -2.293 1.00 94.94 164 TYR A C 1
ATOM 1345 O O . TYR A 1 164 ? -16.862 -4.959 -1.486 1.00 94.94 164 TYR A O 1
ATOM 1353 N N . ALA A 1 165 ? -15.092 -5.411 -2.784 1.00 93.38 165 ALA A N 1
ATOM 1354 C CA . ALA A 1 165 ? -15.006 -6.813 -2.384 1.00 93.38 165 ALA A CA 1
ATOM 1355 C C . ALA A 1 165 ? -14.711 -6.966 -0.883 1.00 93.38 165 ALA A C 1
ATOM 1357 O O . ALA A 1 165 ? -15.370 -7.758 -0.210 1.00 93.38 165 ALA A O 1
ATOM 1358 N N . ILE A 1 166 ? -13.770 -6.180 -0.347 1.00 92.25 166 ILE A N 1
ATOM 1359 C CA . ILE A 1 166 ? -13.473 -6.174 1.092 1.00 92.25 166 ILE A CA 1
ATOM 1360 C C . ILE A 1 166 ? -14.666 -5.660 1.900 1.00 92.25 166 ILE A C 1
ATOM 1362 O O . ILE A 1 166 ? -15.051 -6.285 2.881 1.00 92.25 166 ILE A O 1
ATOM 1366 N N . GLU A 1 167 ? -15.282 -4.559 1.471 1.00 91.31 167 GLU A N 1
ATOM 1367 C CA . GLU A 1 167 ? -16.467 -3.993 2.121 1.00 91.31 167 GLU A CA 1
ATOM 1368 C C . GLU A 1 167 ? -17.632 -4.993 2.164 1.00 91.31 167 GLU A C 1
ATOM 1370 O O . GLU A 1 167 ? -18.314 -5.128 3.178 1.00 91.31 167 GLU A O 1
ATOM 1375 N N . LEU A 1 168 ? -17.856 -5.724 1.070 1.00 93.38 168 LEU A N 1
ATOM 1376 C CA . LEU A 1 168 ? -18.868 -6.771 1.006 1.00 93.38 168 LEU A CA 1
ATOM 1377 C C . LEU A 1 168 ? -18.551 -7.900 1.992 1.00 93.38 168 LEU A C 1
ATOM 1379 O O . LEU A 1 168 ? -19.439 -8.341 2.718 1.00 93.38 168 LEU A O 1
ATOM 1383 N N . PHE A 1 169 ? -17.296 -8.349 2.043 1.00 91.00 169 PHE A N 1
ATOM 1384 C CA . PHE A 1 169 ? -16.874 -9.392 2.974 1.00 91.00 169 PHE A CA 1
ATOM 1385 C C . PHE A 1 169 ? -17.029 -8.955 4.439 1.00 91.00 169 PHE A C 1
ATOM 1387 O O . PHE A 1 169 ? -17.525 -9.725 5.263 1.00 91.00 169 PHE A O 1
ATOM 1394 N N . ASP A 1 170 ? -16.671 -7.714 4.763 1.00 87.88 170 ASP A N 1
ATOM 1395 C CA . ASP A 1 170 ? -16.808 -7.164 6.112 1.00 87.88 170 ASP A CA 1
ATOM 1396 C C . ASP A 1 170 ? -18.277 -7.082 6.563 1.00 87.88 170 ASP A C 1
ATOM 1398 O O . ASP A 1 170 ? -18.608 -7.457 7.690 1.00 87.88 170 ASP A O 1
ATOM 1402 N N . ARG A 1 171 ? -19.185 -6.705 5.651 1.00 88.38 171 ARG A N 1
ATOM 1403 C CA . ARG A 1 171 ? -20.638 -6.691 5.907 1.00 88.38 171 ARG A CA 1
ATOM 1404 C C . ARG A 1 171 ? -21.242 -8.077 6.088 1.00 88.38 171 ARG A C 1
ATOM 1406 O O . ARG A 1 171 ? -22.208 -8.221 6.832 1.00 88.38 171 ARG A O 1
ATOM 1413 N N . LEU A 1 172 ? -20.716 -9.079 5.387 1.00 91.69 172 LEU A N 1
ATOM 1414 C CA . LEU A 1 172 ? -21.161 -10.468 5.526 1.00 91.69 172 LEU A CA 1
ATOM 1415 C C . LEU A 1 172 ? -20.617 -11.120 6.802 1.00 91.69 172 LEU A C 1
ATOM 1417 O O . LEU A 1 172 ? -21.226 -12.052 7.327 1.00 91.69 172 LEU A O 1
ATOM 1421 N N . THR A 1 173 ? -19.484 -10.638 7.309 1.00 88.75 173 THR A N 1
ATOM 1422 C CA . THR A 1 173 ? -18.864 -11.161 8.524 1.00 88.75 173 THR A CA 1
ATOM 1423 C C . THR A 1 173 ? -19.542 -10.544 9.751 1.00 88.75 173 THR A C 1
ATOM 1425 O O . THR A 1 173 ? -19.651 -9.319 9.836 1.00 88.75 173 THR A O 1
ATOM 1428 N N . PRO A 1 174 ? -19.989 -11.339 10.740 1.00 86.81 174 PRO A N 1
ATOM 1429 C CA . PRO A 1 174 ? -20.592 -10.790 11.950 1.00 86.81 174 PRO A CA 1
ATOM 1430 C C . PRO A 1 174 ? -19.595 -9.919 12.725 1.00 86.81 174 PRO A C 1
ATOM 1432 O O . PRO A 1 174 ? -18.378 -10.087 12.631 1.00 86.81 174 PRO A O 1
ATOM 1435 N N . ASN A 1 175 ? -20.105 -8.959 13.496 1.00 87.88 175 ASN A N 1
ATOM 1436 C CA . ASN A 1 175 ? -19.263 -8.152 14.377 1.00 87.88 175 ASN A CA 1
ATOM 1437 C C . ASN A 1 175 ? -18.665 -9.039 15.477 1.00 87.88 175 ASN A C 1
ATOM 1439 O O . ASN A 1 175 ? -19.415 -9.752 16.149 1.00 87.88 175 ASN A O 1
ATOM 1443 N N . PRO A 1 176 ? -17.341 -8.996 15.701 1.00 86.56 176 PRO A N 1
ATOM 1444 C CA . PRO A 1 176 ? -16.748 -9.670 16.844 1.00 86.56 176 PRO A CA 1
ATOM 1445 C C . PRO A 1 176 ? -17.331 -9.142 18.160 1.00 86.56 176 PRO A C 1
ATOM 1447 O O . PRO A 1 176 ? -17.626 -7.951 18.298 1.00 86.56 176 PRO A O 1
ATOM 1450 N N . ALA A 1 177 ? -17.435 -10.013 19.166 1.00 86.25 177 ALA A N 1
ATOM 1451 C CA . ALA A 1 177 ? -17.910 -9.625 20.495 1.00 86.25 177 ALA A CA 1
ATOM 1452 C C . ALA A 1 177 ? -17.059 -8.500 21.115 1.00 86.25 177 ALA A C 1
ATOM 1454 O O . ALA A 1 177 ? -17.599 -7.638 21.796 1.00 86.25 177 ALA A O 1
ATOM 1455 N N . ALA A 1 178 ? -15.750 -8.477 20.832 1.00 83.44 178 ALA A N 1
ATOM 1456 C CA . ALA A 1 178 ? -14.851 -7.403 21.260 1.00 83.44 178 ALA A CA 1
ATOM 1457 C C . ALA A 1 178 ? -15.298 -6.030 20.728 1.00 83.44 178 ALA A C 1
ATOM 1459 O O . ALA A 1 178 ? -15.485 -5.107 21.509 1.00 83.44 178 ALA A O 1
ATOM 1460 N N . VAL A 1 179 ? -15.589 -5.934 19.425 1.00 83.25 179 VAL A N 1
ATOM 1461 C CA . VAL A 1 179 ? -16.085 -4.696 18.798 1.00 83.25 179 VAL A CA 1
ATOM 1462 C C . VAL A 1 179 ? -17.434 -4.286 19.387 1.00 83.25 179 VAL A C 1
ATOM 1464 O O . VAL A 1 179 ? -17.693 -3.107 19.590 1.00 83.25 179 VAL A O 1
ATOM 1467 N N . THR A 1 180 ? -18.299 -5.258 19.675 1.00 82.50 180 THR A N 1
ATOM 1468 C CA . THR A 1 180 ? -19.625 -4.986 20.251 1.00 82.50 180 THR A CA 1
ATOM 1469 C C . THR A 1 180 ? -19.507 -4.367 21.645 1.00 82.50 180 THR A C 1
ATOM 1471 O O . THR A 1 180 ? -20.155 -3.360 21.914 1.00 82.50 180 THR A O 1
ATOM 1474 N N . LYS A 1 181 ? -18.613 -4.896 22.491 1.00 84.19 181 LYS A N 1
ATOM 1475 C CA . LYS A 1 181 ? -18.326 -4.325 23.815 1.00 84.19 181 LYS A CA 1
ATOM 1476 C C . LYS A 1 181 ? -17.757 -2.911 23.728 1.00 84.19 181 LYS A C 1
ATOM 1478 O O . LYS A 1 181 ? -18.239 -2.032 24.431 1.00 84.19 181 LYS A O 1
ATOM 1483 N N . ASP A 1 182 ? -16.818 -2.663 22.817 1.00 81.44 182 ASP A N 1
ATOM 1484 C CA . ASP A 1 182 ? -16.248 -1.321 22.621 1.00 81.44 182 ASP A CA 1
ATOM 1485 C C . ASP A 1 182 ? -17.313 -0.289 22.187 1.00 81.44 182 ASP A C 1
ATOM 1487 O O . ASP A 1 182 ? -17.225 0.895 22.522 1.00 81.44 182 ASP A O 1
ATOM 1491 N N . ILE A 1 183 ? -18.343 -0.723 21.447 1.00 78.75 183 ILE A N 1
ATOM 1492 C CA . ILE A 1 183 ? -19.490 0.120 21.074 1.00 78.75 183 ILE A CA 1
ATOM 1493 C C . ILE A 1 183 ? -20.390 0.392 22.288 1.00 78.75 183 ILE A C 1
ATOM 1495 O O . ILE A 1 183 ? -20.804 1.535 22.497 1.00 78.75 183 ILE A O 1
ATOM 1499 N N . GLU A 1 184 ? -20.708 -0.633 23.081 1.00 80.19 184 GLU A N 1
ATOM 1500 C CA . GLU A 1 184 ? -21.541 -0.515 24.289 1.00 80.19 184 GLU A CA 1
ATOM 1501 C C . GLU A 1 184 ? -20.890 0.389 25.346 1.00 80.19 184 GLU A C 1
ATOM 1503 O O . GLU A 1 184 ? -21.550 1.261 25.910 1.00 80.19 184 GLU A O 1
ATOM 1508 N N . GLU A 1 185 ? -19.579 0.254 25.548 1.00 76.50 185 GLU A N 1
ATOM 1509 C CA . GLU A 1 185 ? -18.790 1.042 26.503 1.00 76.50 185 GLU A CA 1
ATOM 1510 C C . GLU A 1 185 ? -18.465 2.461 25.996 1.00 76.50 185 GLU A C 1
ATOM 1512 O O . GLU A 1 185 ? -17.912 3.287 26.729 1.00 76.50 185 GLU A O 1
ATOM 1517 N N . SER A 1 186 ? -18.832 2.793 24.753 1.00 71.81 186 SER A N 1
ATOM 1518 C CA . SER A 1 186 ? -18.566 4.110 24.181 1.00 71.81 186 SER A CA 1
ATOM 1519 C C . SER A 1 186 ? -19.279 5.220 24.978 1.00 71.81 186 SER A C 1
ATOM 1521 O O . SER A 1 186 ? -20.480 5.121 25.255 1.00 71.81 186 SER A O 1
ATOM 1523 N N . PRO A 1 187 ? -18.608 6.347 25.298 1.00 60.66 187 PRO A N 1
ATOM 1524 C CA . PRO A 1 187 ? -19.146 7.397 26.172 1.00 60.66 187 PRO A CA 1
ATOM 1525 C C . PRO A 1 187 ? -20.442 8.063 25.677 1.00 60.66 187 PRO A C 1
ATOM 1527 O O . PRO A 1 187 ? -21.105 8.747 26.455 1.00 60.66 187 PRO A O 1
ATOM 1530 N N . LYS A 1 188 ? -20.826 7.877 24.405 1.00 60.25 188 LYS A N 1
ATOM 1531 C CA . LYS A 1 188 ? -22.153 8.270 23.900 1.00 60.25 188 LYS A CA 1
ATOM 1532 C C . LYS A 1 188 ? -23.278 7.401 24.481 1.00 60.25 188 LYS A C 1
ATOM 1534 O O . LYS A 1 188 ? -24.236 7.959 25.002 1.00 60.25 188 LYS A O 1
ATOM 1539 N N . ASN A 1 189 ? -23.123 6.076 24.487 1.00 56.09 189 ASN A N 1
ATOM 1540 C CA . ASN A 1 189 ? -24.114 5.139 25.036 1.00 56.09 189 ASN A CA 1
ATOM 1541 C C . ASN A 1 189 ? -24.159 5.179 26.572 1.00 56.09 189 ASN A C 1
ATOM 1543 O O . ASN A 1 189 ? -25.218 5.033 27.182 1.00 56.09 189 ASN A O 1
ATOM 1547 N N . TYR A 1 190 ? -23.023 5.469 27.212 1.00 51.66 190 TYR A N 1
ATOM 1548 C CA . TYR A 1 190 ? -22.954 5.658 28.665 1.00 51.66 190 TYR A CA 1
ATOM 1549 C C . TYR A 1 190 ? -23.762 6.868 29.152 1.00 51.66 190 TYR A C 1
ATOM 1551 O O . TYR A 1 190 ? -24.243 6.880 30.282 1.00 51.66 190 TYR A O 1
ATOM 1559 N N . ARG A 1 191 ? -23.916 7.906 28.320 1.00 50.56 191 ARG A N 1
ATOM 1560 C CA . ARG A 1 191 ? -24.770 9.052 28.653 1.00 50.56 191 ARG A CA 1
ATOM 1561 C C . ARG A 1 191 ? -26.246 8.723 28.463 1.00 50.56 191 ARG A C 1
ATOM 1563 O O . ARG A 1 191 ? -27.027 9.114 29.308 1.00 50.56 191 ARG A O 1
ATOM 1570 N N . GLU A 1 192 ? -26.621 7.985 27.423 1.00 51.91 192 GLU A N 1
ATOM 1571 C CA . GLU A 1 192 ? -28.029 7.653 27.139 1.00 51.91 192 GLU A CA 1
ATOM 1572 C C . GLU A 1 192 ? -28.626 6.587 28.074 1.00 51.91 192 GLU A C 1
ATOM 1574 O O . GLU A 1 192 ? -29.831 6.579 28.279 1.00 51.91 192 GLU A O 1
ATOM 1579 N N . SER A 1 193 ? -27.807 5.720 28.675 1.00 54.31 193 SER A N 1
ATOM 1580 C CA . SER A 1 193 ? -28.261 4.693 29.634 1.00 54.31 193 SER A CA 1
ATOM 1581 C C . SER A 1 193 ? -28.382 5.176 31.086 1.00 54.31 193 SER A C 1
ATOM 1583 O O . SER A 1 193 ? -28.907 4.447 31.925 1.00 54.31 193 SER A O 1
ATOM 1585 N N . ASN A 1 194 ? -27.890 6.381 31.396 1.00 53.06 194 ASN A N 1
ATOM 1586 C CA . ASN A 1 194 ? -27.908 6.970 32.743 1.00 53.06 194 ASN A CA 1
ATOM 1587 C C . ASN A 1 194 ? -28.904 8.145 32.885 1.00 53.06 194 ASN A C 1
ATOM 1589 O O . ASN A 1 194 ? -28.812 8.907 33.850 1.00 53.06 194 ASN A O 1
ATOM 1593 N N . TYR A 1 195 ? -29.846 8.281 31.947 1.00 48.78 195 TYR A N 1
ATOM 1594 C CA . TYR A 1 195 ? -31.011 9.175 32.011 1.00 48.78 195 TYR A CA 1
ATOM 1595 C C . TYR A 1 195 ? -32.294 8.376 31.786 1.00 48.78 195 TYR A C 1
ATOM 1597 O O . TYR A 1 195 ? -33.338 8.817 32.315 1.00 48.78 195 TYR A O 1
#

Sequence (195 aa):
MAWYIEALLFFWALLKDWLTTIFITPFRSTDMLWLLVPVWVSWFFAEFFQEKIGTSMGNALTNAVIVLWGSIDCTRQTVRLIAAGLVKGTANIIARFAIIGGIFLYGFTIVFLGWRGNEIIKKVARIREVTYVFVMFVPIFYNAIPLTWNHVIAAILFFPVFYYAIELFDRLTPNPAAVTKDIEESPKNYRESNY